Protein AF-A0A8H8IRP3-F1 (afdb_monomer_lite)

Structure (mmCIF, N/CA/C/O backbone):
data_AF-A0A8H8IRP3-F1
#
_entry.id   AF-A0A8H8IRP3-F1
#
loop_
_atom_site.group_PDB
_atom_site.id
_atom_site.type_symbol
_atom_site.label_atom_id
_atom_site.label_alt_id
_atom_site.label_comp_id
_atom_site.label_asym_id
_atom_site.label_entity_id
_atom_site.label_seq_id
_atom_site.pdbx_PDB_ins_code
_atom_site.Cartn_x
_atom_site.Cartn_y
_atom_site.Cartn_z
_atom_site.occupancy
_atom_site.B_iso_or_equiv
_atom_site.auth_seq_id
_atom_site.auth_comp_id
_atom_site.auth_asym_id
_atom_site.auth_atom_id
_atom_site.pdbx_PDB_model_num
ATOM 1 N N . MET A 1 1 ? 15.559 32.620 51.643 1.00 42.75 1 MET A N 1
ATOM 2 C CA . MET A 1 1 ? 15.150 32.168 50.298 1.00 42.75 1 MET A CA 1
ATOM 3 C C . MET A 1 1 ? 16.366 31.527 49.660 1.00 42.75 1 MET A C 1
ATOM 5 O O . MET A 1 1 ? 17.231 32.253 49.195 1.00 42.75 1 MET A O 1
ATOM 9 N N . SER A 1 2 ? 16.459 30.200 49.712 1.00 36.12 2 SER A N 1
ATOM 10 C CA . SER A 1 2 ? 17.542 29.436 49.087 1.00 36.12 2 SER A CA 1
ATOM 11 C C . SER A 1 2 ? 16.901 28.322 48.271 1.00 36.12 2 SER A C 1
ATOM 13 O O . SER A 1 2 ? 16.111 27.548 48.806 1.00 36.12 2 SER A O 1
ATOM 15 N N . GLN A 1 3 ? 17.165 28.315 46.966 1.00 44.31 3 GLN A N 1
ATOM 16 C CA . GLN A 1 3 ? 16.733 27.271 46.044 1.00 44.31 3 GLN A CA 1
ATOM 17 C C . GLN A 1 3 ? 17.806 26.179 46.043 1.00 44.31 3 GLN A C 1
ATOM 19 O O . GLN A 1 3 ? 18.883 26.374 45.487 1.00 44.31 3 GLN A O 1
ATOM 24 N N . GLU A 1 4 ? 17.529 25.050 46.694 1.00 43.00 4 GLU A N 1
ATOM 25 C CA . GLU A 1 4 ? 18.351 23.843 46.580 1.00 43.00 4 GLU A CA 1
ATOM 26 C C . GLU A 1 4 ? 17.913 23.015 45.366 1.00 43.00 4 GLU A C 1
ATOM 28 O O . GLU A 1 4 ? 16.730 22.740 45.152 1.00 43.00 4 GLU A O 1
ATOM 33 N N . ALA A 1 5 ? 18.899 22.648 44.550 1.00 46.88 5 ALA A N 1
ATOM 34 C CA . ALA A 1 5 ? 18.750 21.905 43.310 1.00 46.88 5 ALA A CA 1
ATOM 35 C C . ALA A 1 5 ? 18.266 20.464 43.561 1.00 46.88 5 ALA A C 1
ATOM 37 O O . ALA A 1 5 ? 18.919 19.675 44.240 1.00 46.88 5 ALA A O 1
ATOM 38 N N . PHE A 1 6 ? 17.127 20.114 42.956 1.00 48.03 6 PHE A N 1
ATOM 39 C CA . PHE A 1 6 ? 16.385 18.867 43.187 1.00 48.03 6 PHE A CA 1
ATOM 40 C C . PHE A 1 6 ? 16.766 17.705 42.247 1.00 48.03 6 PHE A C 1
ATOM 42 O O . PHE A 1 6 ? 16.027 16.732 42.129 1.00 48.03 6 PHE A O 1
ATOM 49 N N . PHE A 1 7 ? 17.910 17.776 41.563 1.00 40.94 7 PHE A N 1
ATOM 50 C CA . PHE A 1 7 ? 18.346 16.723 40.642 1.00 40.94 7 PHE A CA 1
ATOM 51 C C . PHE A 1 7 ? 19.678 16.126 41.085 1.00 40.94 7 PHE A C 1
ATOM 53 O O . PHE A 1 7 ? 20.749 16.567 40.677 1.00 40.94 7 PHE A O 1
ATOM 60 N N . ARG A 1 8 ? 19.599 15.082 41.916 1.00 46.03 8 ARG A N 1
ATOM 61 C CA . ARG A 1 8 ? 20.678 14.098 42.045 1.00 46.03 8 ARG A CA 1
ATOM 62 C C . ARG A 1 8 ? 20.399 12.928 41.093 1.00 46.03 8 ARG A C 1
ATOM 64 O O . ARG A 1 8 ? 19.265 12.451 41.069 1.00 46.03 8 ARG A O 1
ATOM 71 N N . PRO A 1 9 ? 21.393 12.442 40.333 1.00 44.59 9 PRO A N 1
ATOM 72 C CA . PRO A 1 9 ? 21.244 11.232 39.536 1.00 44.59 9 PRO A CA 1
ATOM 73 C C . PRO A 1 9 ? 21.126 10.017 40.464 1.00 44.59 9 PRO A C 1
ATOM 75 O O . PRO A 1 9 ? 21.966 9.796 41.335 1.00 44.59 9 PRO A O 1
ATOM 78 N N . SER A 1 10 ? 20.057 9.241 40.297 1.00 39.94 10 SER A N 1
ATOM 79 C CA . SER A 1 10 ? 19.854 7.981 41.010 1.00 39.94 10 SER A CA 1
ATOM 80 C C . SER A 1 10 ? 20.670 6.878 40.337 1.00 39.94 10 SER A C 1
ATOM 82 O O . SER A 1 10 ? 20.294 6.375 39.278 1.00 39.94 10 SER A O 1
ATOM 84 N N . THR A 1 11 ? 21.789 6.493 40.949 1.00 44.88 11 THR A N 1
ATOM 85 C CA . THR A 1 11 ? 22.513 5.265 40.602 1.00 44.88 11 THR A CA 1
ATOM 86 C C . THR A 1 11 ? 21.624 4.075 40.951 1.00 44.88 11 THR A C 1
ATOM 88 O O . THR A 1 11 ? 21.365 3.807 42.121 1.00 44.88 11 THR A O 1
ATOM 91 N N . THR A 1 12 ? 21.104 3.395 39.931 1.00 50.34 12 THR A N 1
ATOM 92 C CA . THR A 1 12 ? 20.358 2.145 40.107 1.00 50.34 12 THR A CA 1
ATOM 93 C C . THR A 1 12 ? 21.364 1.004 40.056 1.00 50.34 12 THR A C 1
ATOM 95 O O . THR A 1 12 ? 21.885 0.688 38.988 1.00 50.34 12 THR A O 1
ATOM 98 N N . GLU A 1 13 ? 21.671 0.415 41.209 1.00 48.56 13 GLU A N 1
ATOM 99 C CA . GLU A 1 13 ? 22.453 -0.817 41.276 1.00 48.56 13 GLU A CA 1
ATOM 100 C C . GLU A 1 13 ? 21.614 -1.970 40.712 1.00 48.56 13 GLU A C 1
ATOM 102 O O . GLU A 1 13 ? 20.523 -2.274 41.197 1.00 48.56 13 GLU A O 1
ATOM 107 N N . ILE A 1 14 ? 22.105 -2.584 39.636 1.00 55.03 14 ILE A N 1
ATOM 108 C CA . ILE A 1 14 ? 21.4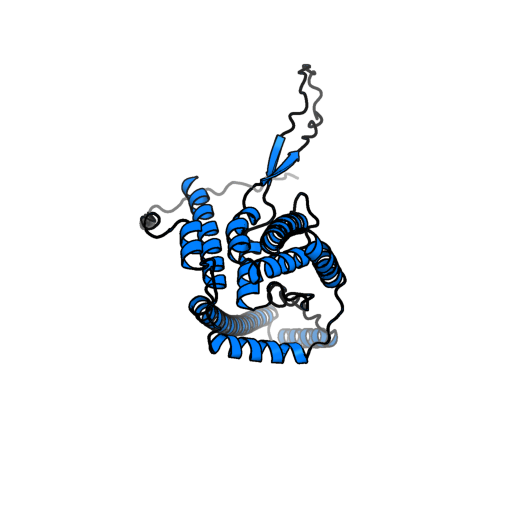93 -3.767 39.030 1.00 55.03 14 ILE A CA 1
ATOM 109 C C . ILE A 1 14 ? 21.893 -4.976 39.888 1.00 55.03 14 ILE A C 1
ATOM 111 O O . ILE A 1 14 ? 23.090 -5.212 40.065 1.00 55.03 14 ILE A O 1
ATOM 115 N N . PRO A 1 15 ? 20.939 -5.764 40.413 1.00 48.72 15 PRO A N 1
ATOM 116 C CA . PRO A 1 15 ? 21.261 -6.938 41.207 1.00 48.72 15 PRO A CA 1
ATOM 117 C C . PRO A 1 15 ? 21.955 -7.997 40.343 1.00 48.72 15 PRO A C 1
ATOM 119 O O . PRO A 1 15 ? 21.444 -8.440 39.310 1.00 48.72 15 PRO A O 1
ATOM 122 N N . VAL A 1 16 ? 23.136 -8.406 40.801 1.00 49.84 16 VAL A N 1
ATOM 123 C CA . VAL A 1 16 ? 23.943 -9.504 40.264 1.00 49.84 16 VAL A CA 1
ATOM 124 C C . VAL A 1 16 ? 23.164 -10.808 40.450 1.00 49.84 16 VAL A C 1
ATOM 126 O O . VAL A 1 16 ? 23.155 -11.385 41.533 1.00 49.84 16 VAL A O 1
ATOM 129 N N . GLY A 1 17 ? 22.448 -11.248 39.413 1.00 59.91 17 GLY A N 1
ATOM 130 C CA . GLY A 1 17 ? 21.693 -12.506 39.473 1.00 59.91 17 GLY A CA 1
ATOM 131 C C . GLY A 1 17 ? 20.602 -12.704 38.422 1.00 59.91 17 GLY A C 1
ATOM 132 O O . GLY A 1 17 ? 19.640 -13.418 38.693 1.00 59.91 17 GLY A O 1
ATOM 133 N N . SER A 1 18 ? 20.702 -12.085 37.241 1.00 41.88 18 SER A N 1
ATOM 134 C CA . SER A 1 18 ? 19.764 -12.374 36.145 1.00 41.88 18 SER A CA 1
ATOM 135 C C . SER A 1 18 ? 20.261 -13.557 35.301 1.00 41.88 18 SER A C 1
ATOM 137 O O . SER A 1 18 ? 21.451 -13.602 34.982 1.00 41.88 18 SER A O 1
ATOM 139 N N . PRO A 1 19 ? 19.386 -14.515 34.938 1.00 46.50 19 PRO A N 1
ATOM 140 C CA . PRO A 1 19 ? 19.754 -15.663 34.116 1.00 46.50 19 PRO A CA 1
ATOM 141 C C . PRO A 1 19 ? 20.234 -15.189 32.745 1.00 46.50 19 PRO A C 1
ATOM 143 O O . PRO A 1 19 ? 19.670 -14.251 32.176 1.00 46.50 19 PRO A O 1
ATOM 146 N N . SER A 1 20 ? 21.292 -15.824 32.239 1.00 47.88 20 SER A N 1
ATOM 147 C CA . SER A 1 20 ? 21.911 -15.480 30.964 1.00 47.88 20 SER A CA 1
ATOM 148 C C . SER A 1 20 ? 20.858 -15.407 29.859 1.00 47.88 20 SER A C 1
ATOM 150 O O . SER A 1 20 ? 20.188 -16.386 29.525 1.00 47.88 20 SER A O 1
ATOM 152 N N . LEU A 1 21 ? 20.710 -14.208 29.294 1.00 44.19 21 LEU A N 1
ATOM 153 C CA . LEU A 1 21 ? 20.064 -14.018 28.007 1.00 44.19 21 LEU A CA 1
ATOM 154 C C . LEU A 1 21 ? 20.846 -14.869 27.015 1.00 44.19 21 LEU A C 1
ATOM 156 O O . LEU A 1 21 ? 21.994 -14.577 26.686 1.00 44.19 21 LEU A O 1
ATOM 160 N N . THR A 1 22 ? 20.223 -15.961 26.596 1.00 43.94 22 THR A N 1
ATOM 161 C CA . THR A 1 22 ? 20.657 -16.758 25.463 1.00 43.94 22 THR A CA 1
ATOM 162 C C . THR A 1 22 ? 20.771 -15.794 24.290 1.00 43.94 22 THR A C 1
ATOM 164 O O . THR A 1 22 ? 19.767 -15.285 23.793 1.00 43.94 22 THR A O 1
ATOM 167 N N . GLN A 1 23 ? 22.009 -15.484 23.893 1.00 42.62 23 GLN A N 1
ATOM 168 C CA . GLN A 1 23 ? 22.297 -14.907 22.590 1.00 42.62 23 GLN A CA 1
ATOM 169 C C . GLN A 1 23 ? 21.708 -15.881 21.575 1.00 42.62 23 GLN A C 1
ATOM 171 O O . GLN A 1 23 ? 22.281 -16.928 21.284 1.00 42.62 23 GLN A O 1
ATOM 176 N N . HIS A 1 24 ? 20.504 -15.578 21.099 1.00 36.59 24 HIS A N 1
ATOM 177 C CA . HIS A 1 24 ? 20.008 -16.187 19.887 1.00 36.59 24 HIS A CA 1
ATOM 178 C C . HIS A 1 24 ? 20.903 -15.659 18.780 1.00 36.59 24 HIS A C 1
ATOM 180 O O . HIS A 1 24 ? 20.762 -14.523 18.335 1.00 36.59 24 HIS A O 1
ATOM 186 N N . ASP A 1 25 ? 21.873 -16.482 18.413 1.00 38.66 25 ASP A N 1
ATOM 187 C CA . ASP A 1 25 ? 22.653 -16.334 17.205 1.00 38.66 25 ASP A CA 1
ATOM 188 C C . ASP A 1 25 ? 21.664 -16.448 16.033 1.00 38.66 25 ASP A C 1
ATOM 190 O O . ASP A 1 25 ? 21.281 -17.537 15.604 1.00 38.66 25 ASP A O 1
ATOM 194 N N . VAL A 1 26 ? 21.117 -15.308 15.598 1.00 45.81 26 VAL A N 1
ATOM 195 C CA . VAL A 1 26 ? 20.260 -15.213 14.409 1.00 45.81 26 VAL A CA 1
ATOM 196 C C . VAL A 1 26 ? 21.178 -15.122 13.194 1.00 45.81 26 VAL A C 1
ATOM 198 O O . VAL A 1 26 ? 21.133 -14.179 12.407 1.00 45.81 26 VAL A O 1
ATOM 201 N N . THR A 1 27 ? 22.055 -16.107 13.037 1.00 39.34 27 THR A N 1
ATOM 202 C CA . THR A 1 27 ? 22.785 -16.316 11.796 1.00 39.34 27 THR A CA 1
ATOM 203 C C . THR A 1 27 ? 21.778 -16.856 10.782 1.00 39.34 27 THR A C 1
ATOM 205 O O . THR A 1 27 ? 21.496 -18.050 10.706 1.00 39.34 27 THR A O 1
ATOM 208 N N . VAL A 1 28 ? 21.165 -15.948 10.014 1.00 43.56 28 VAL A N 1
ATOM 209 C CA . VAL A 1 28 ? 20.308 -16.284 8.869 1.00 43.56 28 VAL A CA 1
ATOM 210 C C . VAL A 1 28 ? 21.199 -16.849 7.759 1.00 43.56 28 VAL A C 1
ATOM 212 O O . VAL A 1 28 ? 21.532 -16.176 6.791 1.00 43.56 28 VAL A O 1
ATOM 215 N N . THR A 1 29 ? 21.594 -18.111 7.885 1.00 46.53 29 THR A N 1
ATOM 216 C CA . THR A 1 29 ? 22.386 -18.856 6.891 1.00 46.53 29 THR A CA 1
ATOM 217 C C . THR A 1 29 ? 21.568 -19.292 5.665 1.00 46.53 29 THR A C 1
ATOM 219 O O . THR A 1 29 ? 22.042 -20.080 4.856 1.00 46.53 29 THR A O 1
ATOM 222 N N . LEU A 1 30 ? 20.353 -18.758 5.472 1.00 47.94 30 LEU A N 1
ATOM 223 C CA . LEU A 1 30 ? 19.422 -19.178 4.412 1.00 47.94 30 LEU A CA 1
ATOM 224 C C . LEU A 1 30 ? 19.375 -18.274 3.162 1.00 47.94 30 LEU A C 1
ATOM 226 O O . LEU A 1 30 ? 18.603 -18.552 2.246 1.00 47.94 30 LEU A O 1
ATOM 230 N N . ALA A 1 31 ? 20.141 -17.180 3.098 1.00 48.22 31 ALA A N 1
ATOM 231 C CA . ALA A 1 31 ? 19.948 -16.178 2.040 1.00 48.22 31 ALA A CA 1
ATOM 232 C C . ALA A 1 31 ? 20.556 -16.555 0.672 1.00 48.22 31 ALA A C 1
ATOM 234 O O . ALA A 1 31 ? 20.091 -16.057 -0.352 1.00 48.22 31 ALA A O 1
ATOM 235 N N . ALA A 1 32 ? 21.564 -17.432 0.626 1.00 48.00 32 ALA A N 1
ATOM 236 C CA . ALA A 1 32 ? 22.330 -17.662 -0.604 1.00 48.00 32 ALA A CA 1
ATOM 237 C C . ALA A 1 32 ? 21.643 -18.596 -1.621 1.00 48.00 32 ALA A C 1
ATOM 239 O O . ALA A 1 32 ? 21.870 -18.449 -2.818 1.00 48.00 32 ALA A O 1
ATOM 240 N N . GLU A 1 33 ? 20.780 -19.523 -1.186 1.00 48.47 33 GLU A N 1
ATOM 241 C CA . GLU A 1 33 ? 20.175 -20.523 -2.089 1.00 48.47 33 GLU A CA 1
ATOM 242 C C . GLU A 1 33 ? 18.765 -20.166 -2.592 1.00 48.47 33 GLU A C 1
ATOM 244 O O . GLU A 1 33 ? 18.277 -20.772 -3.545 1.00 48.47 33 GLU A O 1
ATOM 249 N N . ILE A 1 34 ? 18.088 -19.182 -1.990 1.00 51.03 34 ILE A N 1
ATOM 250 C CA . ILE A 1 34 ? 16.646 -18.963 -2.227 1.00 51.03 34 ILE A CA 1
ATOM 251 C C . ILE A 1 34 ? 16.366 -17.821 -3.214 1.00 51.03 34 ILE A C 1
ATOM 253 O O . ILE A 1 34 ? 15.288 -17.757 -3.813 1.00 51.03 34 ILE A O 1
ATOM 257 N N . VAL A 1 35 ? 17.333 -16.939 -3.457 1.00 54.59 35 VAL A N 1
ATOM 258 C CA . VAL A 1 35 ? 17.116 -15.760 -4.297 1.00 54.59 35 VAL A CA 1
ATOM 259 C C . VAL A 1 35 ? 17.608 -16.022 -5.715 1.00 54.59 35 VAL A C 1
ATOM 261 O O . VAL A 1 35 ? 18.744 -15.723 -6.078 1.00 54.59 35 VAL A O 1
ATOM 264 N N . LYS A 1 36 ? 16.718 -16.530 -6.573 1.00 64.69 36 LYS A N 1
ATOM 265 C CA . LYS A 1 36 ? 16.902 -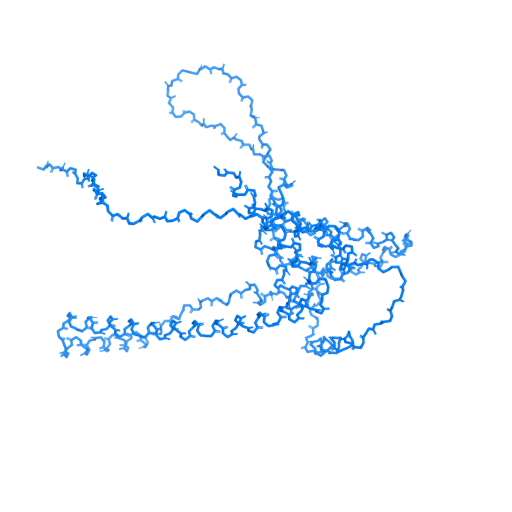16.328 -8.015 1.00 64.69 36 LYS A CA 1
ATOM 266 C C . LYS A 1 36 ? 16.966 -14.815 -8.277 1.00 64.69 36 LYS A C 1
ATOM 268 O O . LYS A 1 36 ? 16.091 -14.103 -7.774 1.00 64.69 36 LYS A O 1
ATOM 273 N N . PRO A 1 37 ? 17.916 -14.311 -9.088 1.00 77.62 37 PRO A N 1
ATOM 274 C CA . PRO A 1 37 ? 17.912 -12.915 -9.506 1.00 77.62 37 PRO A CA 1
ATOM 275 C C . PRO A 1 37 ? 16.530 -12.527 -10.035 1.00 77.62 37 PRO A C 1
ATOM 277 O O . PRO A 1 37 ? 15.926 -13.291 -10.795 1.00 77.62 37 PRO A O 1
ATOM 280 N N . VAL A 1 38 ? 16.029 -11.343 -9.666 1.00 76.81 38 VAL A N 1
ATOM 281 C CA . VAL A 1 38 ? 14.680 -10.878 -10.049 1.00 76.81 38 VAL A CA 1
ATOM 282 C C . VAL A 1 38 ? 14.447 -11.043 -11.552 1.00 76.81 38 VAL A C 1
ATOM 284 O O . VAL A 1 38 ? 13.391 -11.508 -11.964 1.00 76.81 38 VAL A O 1
ATOM 287 N N . ALA A 1 39 ? 15.456 -10.772 -12.382 1.00 76.38 39 ALA A N 1
ATOM 288 C CA . ALA A 1 39 ? 15.385 -10.959 -13.829 1.00 76.38 39 ALA A CA 1
ATOM 289 C C . ALA A 1 39 ? 15.051 -12.404 -14.259 1.00 76.38 39 ALA A C 1
ATOM 291 O O . ALA A 1 39 ? 14.264 -12.600 -15.187 1.00 76.38 39 ALA A O 1
ATOM 292 N N . GLN A 1 40 ? 15.604 -13.413 -13.580 1.00 82.00 40 GLN A N 1
ATOM 293 C CA . GLN A 1 40 ? 15.330 -14.826 -13.853 1.00 82.00 40 GLN A CA 1
ATOM 294 C C . GLN A 1 40 ? 13.914 -15.205 -13.408 1.00 82.00 40 GLN A C 1
ATOM 296 O O . GLN A 1 40 ? 13.176 -15.831 -14.166 1.00 82.00 40 GLN A O 1
ATOM 301 N N . LEU A 1 41 ? 13.496 -14.740 -12.226 1.00 81.19 41 LEU A N 1
ATOM 302 C CA . LEU A 1 41 ? 12.132 -14.927 -11.727 1.00 81.19 41 LEU A CA 1
ATOM 303 C C . LEU A 1 41 ? 11.091 -14.281 -12.658 1.00 81.19 41 LEU A C 1
ATOM 305 O O . LEU A 1 41 ? 10.064 -14.887 -12.960 1.00 81.19 41 LEU A O 1
ATOM 309 N N . LEU A 1 42 ? 11.374 -13.085 -13.180 1.00 83.94 42 LEU A N 1
ATOM 310 C CA . LEU A 1 42 ? 10.525 -12.425 -14.173 1.00 83.94 42 LEU A CA 1
ATOM 311 C C . LEU A 1 42 ? 10.519 -13.169 -15.513 1.00 83.94 42 LEU A C 1
ATOM 313 O O . LEU A 1 42 ? 9.479 -13.214 -16.165 1.00 83.94 42 LEU A O 1
ATOM 317 N N . GLY A 1 43 ? 11.634 -13.774 -15.923 1.00 82.81 43 GLY A N 1
ATOM 318 C CA . GLY A 1 43 ? 11.687 -14.630 -17.110 1.00 82.81 43 GLY A CA 1
ATOM 319 C C . GLY A 1 43 ? 10.774 -15.855 -16.995 1.00 82.81 43 GLY A C 1
ATOM 320 O O . GLY A 1 43 ? 10.040 -16.163 -17.938 1.00 82.81 43 GLY A O 1
ATOM 321 N N . ASP A 1 44 ? 10.778 -16.498 -15.827 1.00 84.00 44 ASP A N 1
ATOM 322 C CA . ASP A 1 44 ? 9.969 -17.684 -15.529 1.00 84.00 44 ASP A CA 1
ATOM 323 C C . ASP A 1 44 ? 8.469 -17.337 -15.418 1.00 84.00 44 ASP A C 1
ATOM 325 O O . ASP A 1 44 ? 7.610 -18.026 -15.980 1.00 84.00 44 ASP A O 1
ATOM 329 N N . LEU A 1 45 ? 8.135 -16.249 -14.712 1.00 84.00 45 LEU A N 1
ATOM 330 C CA . LEU A 1 45 ? 6.749 -15.875 -14.407 1.00 84.00 45 LEU A CA 1
ATOM 331 C C . LEU A 1 45 ? 6.073 -15.060 -15.515 1.00 84.00 45 LEU A C 1
ATOM 333 O O . LEU A 1 45 ? 4.884 -15.249 -15.781 1.00 84.00 45 LEU A O 1
ATOM 337 N N . LEU A 1 46 ? 6.820 -14.167 -16.165 1.00 83.81 46 LEU A N 1
ATOM 338 C CA . LEU A 1 46 ? 6.332 -13.198 -17.150 1.00 83.81 46 LEU A CA 1
ATOM 339 C C . LEU A 1 46 ? 6.978 -13.435 -18.516 1.00 83.81 46 LEU A C 1
ATOM 341 O O . LEU A 1 46 ? 7.506 -12.517 -19.153 1.00 83.81 46 LEU A O 1
ATOM 345 N N . ARG A 1 47 ? 6.925 -14.691 -18.975 1.00 79.69 47 ARG A N 1
ATOM 346 C CA . ARG A 1 47 ? 7.426 -15.088 -20.293 1.00 79.69 47 ARG A CA 1
ATOM 347 C C . ARG A 1 47 ? 6.807 -14.196 -21.370 1.00 79.69 47 ARG A C 1
ATOM 349 O O . ARG A 1 47 ? 5.586 -14.143 -21.527 1.00 79.69 47 ARG A O 1
ATOM 356 N N . VAL A 1 48 ? 7.660 -13.490 -22.110 1.00 66.06 48 VAL A N 1
ATOM 357 C CA . VAL A 1 48 ? 7.243 -12.636 -23.225 1.00 66.06 48 VAL A CA 1
ATOM 358 C C . VAL A 1 48 ? 6.715 -13.565 -24.311 1.00 66.06 48 VAL A C 1
ATOM 360 O O . VAL A 1 48 ? 7.491 -14.220 -25.002 1.00 66.06 48 VAL A O 1
ATOM 363 N N . LYS A 1 49 ? 5.388 -13.693 -24.407 1.00 54.19 49 LYS A N 1
ATOM 364 C CA . LYS A 1 49 ? 4.745 -14.526 -25.422 1.00 54.19 49 LYS A CA 1
ATOM 365 C C . LYS A 1 49 ? 5.065 -13.978 -26.809 1.00 54.19 49 LYS A C 1
ATOM 367 O O . LYS A 1 49 ? 4.437 -13.031 -27.276 1.00 54.19 49 LYS A O 1
ATOM 372 N N . GLY A 1 50 ? 6.024 -14.601 -27.479 1.00 51.59 50 GLY A N 1
ATOM 373 C CA . GLY A 1 50 ? 6.011 -14.671 -28.928 1.00 51.59 50 GLY A CA 1
ATOM 374 C C . GLY A 1 50 ? 4.940 -15.679 -29.334 1.00 51.59 50 GLY A C 1
ATOM 375 O O . GLY A 1 50 ? 5.138 -16.867 -29.137 1.00 51.59 50 GLY A O 1
ATOM 376 N N . VAL A 1 51 ? 3.842 -15.185 -29.910 1.00 46.84 51 VAL A N 1
ATOM 377 C CA . VAL A 1 51 ? 2.810 -15.950 -30.637 1.00 46.84 51 VAL A CA 1
ATOM 378 C C . VAL A 1 51 ? 1.783 -16.726 -29.776 1.00 46.84 51 VAL A C 1
ATOM 380 O O . VAL A 1 51 ? 2.101 -17.491 -28.878 1.00 46.84 51 VAL A O 1
ATOM 383 N N . ALA A 1 52 ? 0.519 -16.414 -30.084 1.00 49.78 52 ALA A N 1
ATOM 384 C CA . ALA A 1 52 ? -0.789 -16.886 -29.616 1.00 49.78 52 ALA A CA 1
ATOM 385 C C . ALA A 1 52 ? -0.898 -18.214 -28.829 1.00 49.78 52 ALA A C 1
ATOM 387 O O . ALA A 1 52 ? -0.892 -19.287 -29.423 1.00 49.78 52 ALA A O 1
ATOM 388 N N . ASP A 1 53 ? -1.262 -18.113 -27.543 1.00 44.94 53 ASP A N 1
ATOM 389 C CA . ASP A 1 53 ? -2.120 -19.126 -26.907 1.00 44.94 53 ASP A CA 1
ATOM 390 C C . ASP A 1 53 ? -3.517 -18.539 -26.706 1.00 44.94 53 ASP A C 1
ATOM 392 O O . ASP A 1 53 ? -3.662 -17.381 -26.297 1.00 44.94 53 ASP A O 1
ATOM 396 N N . LYS A 1 54 ? -4.542 -19.356 -26.953 1.00 53.50 54 LYS A N 1
ATOM 397 C CA . LYS A 1 54 ? -5.949 -19.007 -26.724 1.00 53.50 54 LYS A CA 1
ATOM 398 C C . LYS A 1 54 ? -6.224 -18.774 -25.225 1.00 53.50 54 LYS A C 1
ATOM 400 O O . LYS A 1 54 ? -5.624 -19.447 -24.387 1.00 53.50 54 LYS A O 1
ATOM 405 N N . PRO A 1 55 ? -7.125 -17.840 -24.870 1.00 50.38 55 PRO A N 1
ATOM 406 C CA . PRO A 1 55 ? -7.452 -17.550 -23.478 1.00 50.38 55 PRO A CA 1
ATOM 407 C C . PRO A 1 55 ? -8.118 -18.753 -22.797 1.00 50.38 55 PRO A C 1
ATOM 409 O O . PRO A 1 55 ? -9.045 -19.358 -23.331 1.00 50.38 55 PRO A O 1
ATOM 412 N N . THR A 1 56 ? -7.640 -19.086 -21.600 1.00 60.06 56 THR A N 1
ATOM 413 C CA . THR A 1 56 ? -8.187 -20.142 -20.742 1.00 60.06 56 THR A CA 1
ATOM 414 C C . THR A 1 56 ? -9.567 -19.739 -20.203 1.00 60.06 56 THR A C 1
ATOM 416 O O . THR A 1 56 ? -9.767 -18.581 -19.843 1.00 60.06 56 THR A O 1
ATOM 419 N N . HIS A 1 57 ? -10.489 -20.699 -20.066 1.00 49.44 57 HIS A N 1
ATOM 420 C CA . HIS A 1 57 ? -11.873 -20.546 -19.569 1.00 49.44 57 HIS A CA 1
ATOM 421 C C . HIS A 1 57 ? -12.011 -19.703 -18.277 1.00 49.44 57 HIS A C 1
ATOM 423 O O . HIS A 1 57 ? -12.994 -19.000 -18.071 1.00 49.44 57 HIS A O 1
ATOM 429 N N . ILE A 1 58 ? -10.993 -19.694 -17.412 1.00 53.97 58 ILE A N 1
ATOM 430 C CA . ILE A 1 58 ? -10.973 -18.898 -16.171 1.00 53.97 58 ILE A CA 1
ATOM 431 C C . ILE A 1 58 ? -10.848 -17.387 -16.447 1.00 53.97 58 ILE A C 1
ATOM 433 O O . ILE A 1 58 ? -11.440 -16.581 -15.731 1.00 53.97 58 ILE A O 1
ATOM 437 N N . ALA A 1 59 ? -10.142 -16.982 -17.508 1.00 56.22 59 ALA A N 1
ATOM 438 C CA . ALA A 1 59 ? -10.058 -15.578 -17.909 1.00 56.22 59 ALA A CA 1
ATOM 439 C C . ALA A 1 59 ? -11.428 -15.029 -18.340 1.00 56.22 59 ALA A C 1
ATOM 441 O O . ALA A 1 59 ? -11.705 -13.859 -18.108 1.00 56.22 59 ALA A O 1
ATOM 442 N N . GLN A 1 60 ? -12.306 -15.876 -18.893 1.00 61.75 60 GLN A N 1
ATOM 443 C CA . GLN A 1 60 ? -13.679 -15.495 -19.240 1.00 61.75 60 GLN A CA 1
ATOM 444 C C . GLN A 1 60 ? -14.534 -15.246 -17.988 1.00 61.75 60 GLN A C 1
ATOM 446 O O . GLN A 1 60 ? -15.248 -14.250 -17.941 1.00 61.75 60 GLN A O 1
ATOM 451 N N . ILE A 1 61 ? -14.381 -16.070 -16.943 1.00 66.31 61 ILE A N 1
ATOM 452 C CA . ILE A 1 61 ? -15.091 -15.905 -15.660 1.00 66.31 61 ILE A CA 1
ATOM 453 C C . ILE A 1 61 ? -14.691 -14.589 -14.973 1.00 66.31 61 ILE A C 1
ATOM 455 O O . ILE A 1 61 ? -15.544 -13.837 -14.500 1.00 66.31 61 ILE A O 1
ATOM 459 N N . PHE A 1 62 ? -13.395 -14.263 -14.945 1.00 59.50 62 PHE A N 1
ATOM 460 C CA . PHE A 1 62 ? -12.939 -12.987 -14.384 1.00 59.50 62 PHE A CA 1
ATOM 461 C C . PHE A 1 62 ? -13.409 -11.780 -15.207 1.00 59.50 62 PHE A C 1
ATOM 463 O O . PHE A 1 62 ? -13.731 -10.739 -14.629 1.00 59.50 62 PHE A O 1
ATOM 470 N N . GLU A 1 63 ? -13.499 -11.910 -16.532 1.00 66.00 63 GLU A N 1
ATOM 471 C CA . GLU A 1 63 ? -14.015 -10.844 -17.394 1.00 66.00 63 GLU A CA 1
ATOM 472 C C . GLU A 1 63 ? -15.532 -10.642 -17.226 1.00 66.00 63 GLU A C 1
ATOM 474 O O . GLU A 1 63 ? -16.004 -9.506 -17.278 1.00 66.00 63 GLU A O 1
ATOM 479 N N . GLU A 1 64 ? -16.291 -11.700 -16.927 1.00 64.69 64 GLU A N 1
ATOM 480 C CA . GLU A 1 64 ? -17.713 -11.625 -16.568 1.00 64.69 64 GLU A CA 1
ATOM 481 C C . GLU A 1 64 ? -17.944 -10.879 -15.247 1.00 64.69 64 GLU A C 1
ATOM 483 O O . GLU A 1 64 ? -18.753 -9.948 -15.192 1.00 64.69 64 GLU A O 1
ATOM 488 N N . VAL A 1 65 ? -17.178 -11.210 -14.201 1.00 65.00 65 VAL A N 1
ATOM 489 C CA . VAL A 1 65 ? -17.251 -10.513 -12.903 1.00 65.00 65 VAL A CA 1
ATOM 490 C C . VAL A 1 65 ? -16.848 -9.038 -13.050 1.00 65.00 65 VAL A C 1
ATOM 492 O O . VAL A 1 65 ? -17.468 -8.149 -12.458 1.00 65.00 65 VAL A O 1
ATOM 495 N N . ARG A 1 66 ? -15.856 -8.742 -13.903 1.00 60.38 66 ARG A N 1
ATOM 496 C CA . ARG A 1 66 ? -15.427 -7.370 -14.223 1.00 60.38 66 ARG A CA 1
ATOM 497 C C . ARG A 1 66 ? -16.485 -6.603 -15.032 1.00 60.38 66 ARG A C 1
ATOM 499 O O . ARG A 1 66 ? -16.742 -5.433 -14.747 1.00 60.38 66 ARG A O 1
ATOM 506 N N . SER A 1 67 ? -17.132 -7.257 -15.998 1.00 59.00 67 SER A N 1
ATOM 507 C CA . SER A 1 67 ? -18.245 -6.716 -16.800 1.00 59.00 67 SER A CA 1
ATOM 508 C C . SER A 1 67 ? -19.461 -6.363 -15.940 1.00 59.00 67 SER A C 1
ATOM 510 O O . SER A 1 67 ? -20.113 -5.344 -16.179 1.00 59.00 67 SER A O 1
ATOM 512 N N . TYR A 1 68 ? -19.732 -7.155 -14.899 1.00 51.81 68 TYR A N 1
ATOM 513 C CA . TYR A 1 68 ? -20.816 -6.892 -13.954 1.00 51.81 68 TYR A CA 1
ATOM 514 C C . TYR A 1 68 ? -20.575 -5.612 -13.136 1.00 51.81 68 TYR A C 1
ATOM 516 O O . TYR A 1 68 ? -21.472 -4.784 -12.997 1.00 51.81 68 TYR A O 1
ATOM 524 N N . LYS A 1 69 ? -19.338 -5.383 -12.673 1.00 51.31 69 LYS A N 1
ATOM 525 C CA . LYS A 1 69 ? -18.966 -4.166 -11.925 1.00 51.31 69 LYS A CA 1
ATOM 526 C C . LYS A 1 69 ? -19.002 -2.904 -12.804 1.00 51.31 69 LYS A C 1
ATOM 528 O O . LYS A 1 69 ? -19.379 -1.835 -12.335 1.00 51.31 69 LYS A O 1
ATOM 533 N N . LYS A 1 70 ? -18.668 -3.038 -14.094 1.00 53.50 70 LYS A N 1
ATOM 534 C CA . LYS A 1 70 ? -18.621 -1.936 -15.073 1.00 53.50 70 LYS A CA 1
ATOM 535 C C . LYS A 1 70 ? -20.003 -1.427 -15.509 1.00 53.50 70 LYS A C 1
ATOM 537 O O . LYS A 1 70 ? -20.112 -0.281 -15.924 1.00 53.50 70 LYS A O 1
ATOM 542 N N . ARG A 1 71 ? -21.059 -2.245 -15.407 1.00 48.59 71 ARG A N 1
ATOM 543 C CA . ARG A 1 71 ? -22.434 -1.849 -15.776 1.00 48.59 71 ARG A CA 1
ATOM 544 C C . ARG A 1 71 ? -23.115 -0.912 -14.773 1.00 48.59 71 ARG A C 1
ATOM 546 O O . ARG A 1 71 ? -24.085 -0.265 -15.145 1.00 48.59 71 ARG A O 1
ATOM 553 N N . ASN A 1 72 ? -22.592 -0.797 -13.551 1.00 48.50 72 ASN A N 1
ATOM 554 C CA . ASN A 1 72 ? -23.242 -0.040 -12.476 1.00 48.50 72 ASN A CA 1
ATOM 555 C C . ASN A 1 72 ? -22.600 1.325 -12.175 1.00 48.50 72 ASN A C 1
ATOM 557 O O . ASN A 1 72 ? -23.148 2.070 -11.371 1.00 48.50 72 ASN A O 1
ATOM 561 N N . ASN A 1 73 ? -21.492 1.682 -12.834 1.00 50.28 73 ASN A N 1
ATOM 562 C CA . ASN A 1 73 ? -20.836 2.982 -12.669 1.00 50.28 73 ASN A CA 1
ATOM 563 C C . ASN A 1 73 ? -20.792 3.721 -14.013 1.00 50.28 73 ASN A C 1
ATOM 565 O O . ASN A 1 73 ? -20.109 3.292 -14.944 1.00 50.28 73 ASN A O 1
ATOM 569 N N . ALA A 1 74 ? -21.518 4.837 -14.119 1.00 43.97 74 ALA A N 1
ATOM 570 C CA . ALA A 1 74 ? -21.416 5.746 -15.258 1.00 43.97 74 ALA A CA 1
ATOM 571 C C . ALA A 1 74 ? -20.011 6.387 -15.298 1.00 43.97 74 ALA A C 1
ATOM 573 O O . ALA A 1 74 ? -19.498 6.774 -14.246 1.00 43.97 74 ALA A O 1
ATOM 574 N N . PRO A 1 75 ? -19.364 6.511 -16.471 1.00 48.56 75 PRO A N 1
ATOM 575 C CA . PRO A 1 75 ? -18.013 7.044 -16.548 1.00 48.56 75 PRO A CA 1
ATOM 576 C C . PRO A 1 75 ? -18.032 8.567 -16.384 1.00 48.56 75 PRO A C 1
ATOM 578 O O . PRO A 1 75 ? -18.506 9.296 -17.255 1.00 48.56 75 PRO A O 1
ATOM 581 N N . THR A 1 76 ? -17.456 9.064 -15.293 1.00 52.62 76 THR A N 1
ATOM 582 C CA . THR A 1 76 ? -16.946 10.434 -15.238 1.00 52.62 76 THR A CA 1
ATOM 583 C C . THR A 1 76 ? -15.767 10.529 -16.210 1.00 52.62 76 THR A C 1
ATOM 585 O O . THR A 1 76 ? -14.752 9.846 -16.079 1.00 52.62 76 THR A O 1
ATOM 588 N N . SER A 1 77 ? -15.937 11.326 -17.266 1.00 48.88 77 SER A N 1
ATOM 589 C CA . SER A 1 77 ? -14.940 11.552 -18.316 1.00 48.88 77 SER A CA 1
ATOM 590 C C . SER A 1 77 ? -13.683 12.208 -17.731 1.00 48.88 77 SER A C 1
ATOM 592 O O . SER A 1 77 ? -13.588 13.433 -17.653 1.00 48.88 77 SER A O 1
ATOM 594 N N . ASN A 1 78 ? -12.701 11.401 -17.332 1.00 63.50 78 ASN A N 1
ATOM 595 C CA . ASN A 1 78 ? -11.423 11.889 -16.833 1.00 63.50 78 ASN A CA 1
ATOM 596 C C . ASN A 1 78 ? -10.585 12.454 -18.001 1.00 63.50 78 ASN A C 1
ATOM 598 O O . ASN A 1 78 ? -10.206 11.730 -18.926 1.00 63.50 78 ASN A O 1
ATOM 602 N N . MET A 1 79 ? -10.295 13.760 -17.965 1.00 49.91 79 MET A N 1
ATOM 603 C CA . MET A 1 79 ? -9.552 14.497 -19.002 1.00 49.91 79 MET A CA 1
ATOM 604 C C . MET A 1 79 ? -8.201 13.851 -19.345 1.00 49.91 79 MET A C 1
ATOM 606 O O . MET A 1 79 ? -7.761 13.908 -20.492 1.00 49.91 79 MET A O 1
ATOM 610 N N . TYR A 1 80 ? -7.566 13.199 -18.368 1.00 51.28 80 TYR A N 1
ATOM 611 C CA . TYR A 1 80 ? -6.269 12.549 -18.540 1.00 51.28 80 TYR A CA 1
ATOM 612 C C . TYR A 1 80 ? -6.361 11.262 -19.375 1.00 51.28 80 TYR A C 1
ATOM 614 O O . TYR A 1 80 ? -5.500 11.004 -20.213 1.00 51.28 80 TYR A O 1
ATOM 622 N N . ALA A 1 81 ? -7.438 10.484 -19.211 1.00 56.09 81 ALA A N 1
ATOM 623 C CA . ALA A 1 81 ? -7.685 9.288 -20.018 1.00 56.09 81 ALA A CA 1
ATOM 624 C C . ALA A 1 81 ? -7.942 9.658 -21.488 1.00 56.09 81 ALA A C 1
ATOM 626 O O . ALA A 1 81 ? -7.364 9.052 -22.388 1.00 56.09 81 ALA A O 1
ATOM 627 N N . ASN A 1 82 ? -8.708 10.730 -21.725 1.00 61.19 82 ASN A N 1
ATOM 628 C CA . ASN A 1 82 ? -8.945 11.262 -23.070 1.00 61.19 82 ASN A CA 1
ATOM 629 C C . ASN A 1 82 ? -7.674 11.846 -23.709 1.00 61.19 82 ASN A C 1
ATOM 631 O O . ASN A 1 82 ? -7.489 11.728 -24.920 1.00 61.19 82 ASN A O 1
ATOM 635 N N . ALA A 1 83 ? -6.788 12.468 -22.922 1.00 59.47 83 ALA A N 1
ATOM 636 C CA . ALA A 1 83 ? -5.498 12.952 -23.411 1.00 59.47 83 ALA A CA 1
ATOM 637 C C . ALA A 1 83 ? -4.588 11.787 -23.831 1.00 59.47 83 ALA A C 1
ATOM 639 O O . ALA A 1 83 ? -4.025 11.823 -24.921 1.00 59.47 83 ALA A O 1
ATOM 640 N N . LEU A 1 84 ? -4.513 10.721 -23.027 1.00 58.06 84 LEU A N 1
ATOM 641 C CA . LEU A 1 84 ? -3.752 9.516 -23.368 1.00 58.06 84 LEU A CA 1
ATOM 642 C C . LEU A 1 84 ? -4.314 8.801 -24.608 1.00 58.06 84 LEU A C 1
ATOM 644 O O . LEU A 1 84 ? -3.532 8.379 -25.460 1.00 58.06 84 LEU A O 1
ATOM 648 N N . ASP A 1 85 ? -5.640 8.722 -24.765 1.00 56.22 85 ASP A N 1
ATOM 649 C CA . ASP A 1 85 ? -6.266 8.138 -25.962 1.00 56.22 85 ASP A CA 1
ATOM 650 C C . ASP A 1 85 ? -6.097 9.019 -27.220 1.00 56.22 85 ASP A C 1
ATOM 652 O O . ASP A 1 85 ? -5.955 8.497 -28.328 1.00 56.22 85 ASP A O 1
ATOM 656 N N . LYS A 1 86 ? -6.016 10.351 -27.084 1.00 56.22 86 LYS A N 1
ATOM 657 C CA . LYS A 1 86 ? -5.652 11.239 -28.206 1.00 56.22 86 LYS A CA 1
ATOM 658 C C . LYS A 1 86 ? -4.199 11.045 -28.643 1.00 56.22 86 LYS A C 1
ATOM 660 O O . LYS A 1 86 ? -3.946 10.894 -29.839 1.00 56.22 86 LYS A O 1
ATOM 665 N N . THR A 1 87 ? -3.259 10.971 -27.699 1.00 57.19 87 THR A N 1
ATOM 666 C CA . THR A 1 87 ? -1.843 10.677 -27.991 1.00 57.19 87 THR A CA 1
ATOM 667 C C . THR A 1 87 ? -1.681 9.282 -28.602 1.00 57.19 87 THR A C 1
ATOM 669 O O . THR A 1 87 ? -0.847 9.067 -29.483 1.00 57.19 87 THR A O 1
ATOM 672 N N . ARG A 1 88 ? -2.534 8.335 -28.191 1.00 49.72 88 ARG A N 1
ATOM 673 C CA . ARG A 1 88 ? -2.595 6.983 -28.750 1.00 49.72 88 ARG A CA 1
ATOM 674 C C . ARG A 1 88 ? -2.952 6.963 -30.231 1.00 49.72 88 ARG A C 1
ATOM 676 O O . ARG A 1 88 ? -2.311 6.234 -30.980 1.00 49.72 88 ARG A O 1
ATOM 683 N N . ASN A 1 89 ? -3.909 7.777 -30.666 1.00 50.16 89 ASN A N 1
ATOM 684 C CA . ASN A 1 89 ? -4.321 7.818 -32.071 1.00 50.16 89 ASN A CA 1
ATOM 685 C C . ASN A 1 89 ? -3.293 8.510 -32.981 1.00 50.16 89 ASN A C 1
ATOM 687 O O . ASN A 1 89 ? -3.131 8.105 -34.128 1.00 50.16 89 ASN A O 1
ATOM 691 N N . GLN A 1 90 ? -2.550 9.501 -32.480 1.00 49.09 90 GLN A N 1
ATOM 692 C CA . GLN A 1 90 ? -1.520 10.190 -33.272 1.00 49.09 90 GLN A CA 1
ATOM 693 C C . GLN A 1 90 ? -0.306 9.298 -33.569 1.00 49.09 90 GLN A C 1
ATOM 695 O O . GLN A 1 90 ? 0.245 9.329 -34.667 1.00 49.09 90 GLN A O 1
ATOM 700 N N . ALA A 1 91 ? 0.081 8.445 -32.625 1.00 41.88 91 ALA A N 1
ATOM 701 C CA . ALA A 1 91 ? 1.291 7.638 -32.734 1.00 41.88 91 ALA A CA 1
ATOM 702 C C . ALA A 1 91 ? 1.140 6.341 -33.561 1.00 41.88 91 ALA A C 1
ATOM 704 O O . ALA A 1 91 ? 2.148 5.736 -33.926 1.00 41.88 91 ALA A O 1
ATOM 705 N N . TYR A 1 92 ? -0.087 5.942 -33.927 1.00 45.41 92 TYR A N 1
ATOM 706 C CA . TYR A 1 92 ? -0.330 4.834 -34.868 1.00 45.41 92 TYR A CA 1
ATOM 707 C C . TYR A 1 92 ? 0.205 5.108 -36.281 1.00 45.41 92 TYR A C 1
ATOM 709 O O . TYR A 1 92 ? 0.395 4.173 -37.054 1.00 45.41 92 TYR A O 1
ATOM 717 N N . THR A 1 93 ? 0.455 6.374 -36.621 1.00 48.56 93 THR A N 1
ATOM 718 C CA . THR A 1 93 ? 0.803 6.779 -37.987 1.00 48.56 93 THR A CA 1
ATOM 719 C C . THR A 1 93 ? 2.295 6.701 -38.310 1.00 48.56 93 THR A C 1
ATOM 721 O O . THR A 1 93 ? 2.629 6.712 -39.489 1.00 48.56 93 THR A O 1
ATOM 724 N N . TRP A 1 94 ? 3.196 6.587 -37.319 1.00 39.44 94 TRP A N 1
ATOM 725 C CA . TRP A 1 94 ? 4.621 6.825 -37.595 1.00 39.44 94 TRP A CA 1
ATOM 726 C C . TRP A 1 94 ? 5.526 5.592 -37.652 1.00 39.44 94 TRP A C 1
ATOM 728 O O . TRP A 1 94 ? 6.468 5.620 -38.426 1.00 39.44 94 TRP A O 1
ATOM 738 N N . ASN A 1 95 ? 5.308 4.504 -36.905 1.00 41.56 95 ASN A N 1
ATOM 739 C CA . ASN A 1 95 ? 6.178 3.318 -37.016 1.00 41.56 95 ASN A CA 1
ATOM 740 C C . ASN A 1 95 ? 5.536 2.076 -36.387 1.00 41.56 95 ASN A C 1
ATOM 742 O O . ASN A 1 95 ? 5.262 2.071 -35.188 1.00 41.56 95 ASN A O 1
ATOM 746 N N . ASN A 1 96 ? 5.340 1.031 -37.203 1.00 43.50 96 ASN A N 1
ATOM 747 C CA . ASN A 1 96 ? 4.984 -0.358 -36.869 1.00 43.50 96 ASN A CA 1
ATOM 748 C C . ASN A 1 96 ? 4.883 -0.678 -35.360 1.00 43.50 96 ASN A C 1
ATOM 750 O O . ASN A 1 96 ? 5.871 -0.590 -34.629 1.00 43.50 96 ASN A O 1
ATOM 754 N N . GLY A 1 97 ? 3.709 -1.146 -34.911 1.00 46.94 97 GLY A N 1
ATOM 755 C CA . GLY A 1 97 ? 3.255 -1.229 -33.506 1.00 46.94 97 GLY A CA 1
ATOM 756 C C . GLY A 1 97 ? 4.157 -1.890 -32.444 1.00 46.94 97 GLY A C 1
ATOM 757 O O . GLY A 1 97 ? 3.830 -1.832 -31.260 1.00 46.94 97 GLY A O 1
ATOM 758 N N . LYS A 1 98 ? 5.308 -2.473 -32.808 1.00 45.88 98 LYS A N 1
ATOM 759 C CA . LYS A 1 98 ? 6.354 -2.888 -31.858 1.00 45.88 98 LYS A CA 1
ATOM 760 C C . LYS A 1 98 ? 7.131 -1.698 -31.275 1.00 45.88 98 LYS A C 1
ATOM 762 O O . LYS A 1 98 ? 7.368 -1.696 -30.072 1.00 45.88 98 LYS A O 1
ATOM 767 N N . ALA A 1 99 ? 7.461 -0.682 -32.080 1.00 49.50 99 ALA A N 1
ATOM 768 C CA . ALA A 1 99 ? 8.182 0.509 -31.611 1.00 49.50 99 ALA A CA 1
ATOM 769 C C . ALA A 1 99 ? 7.294 1.403 -30.725 1.00 49.50 99 ALA A C 1
ATOM 771 O O . ALA A 1 99 ? 7.734 1.909 -29.693 1.00 49.50 99 ALA A O 1
ATOM 772 N N . TYR A 1 100 ? 6.010 1.518 -31.076 1.00 51.03 100 TYR A N 1
ATOM 773 C CA . TYR A 1 100 ? 5.022 2.290 -30.321 1.00 51.03 100 TYR A CA 1
ATOM 774 C C . TYR A 1 100 ? 4.858 1.803 -28.871 1.00 51.03 100 TYR A C 1
ATOM 776 O O . TYR A 1 100 ? 4.893 2.601 -27.934 1.00 51.03 100 TYR A O 1
ATOM 784 N N . ASN A 1 101 ? 4.756 0.486 -28.671 1.00 54.19 101 ASN A N 1
ATOM 785 C CA . ASN A 1 101 ? 4.619 -0.099 -27.337 1.00 54.19 101 ASN A CA 1
ATOM 786 C C . ASN A 1 101 ? 5.863 0.149 -26.464 1.00 54.19 101 ASN A C 1
ATOM 788 O O . ASN A 1 101 ? 5.731 0.451 -25.277 1.00 54.19 101 ASN A O 1
ATOM 792 N N . SER A 1 102 ? 7.069 0.093 -27.043 1.00 60.31 102 SER A N 1
ATOM 793 C CA . SER A 1 102 ? 8.298 0.434 -26.317 1.00 60.31 102 SER A CA 1
ATOM 794 C C . SER A 1 102 ? 8.369 1.922 -25.968 1.00 60.31 102 SER A C 1
ATOM 796 O O . SER A 1 102 ? 8.607 2.254 -24.809 1.00 60.31 102 SER A O 1
ATOM 798 N N . THR A 1 103 ? 8.077 2.829 -26.904 1.00 68.81 103 THR A N 1
ATOM 799 C CA . THR A 1 103 ? 8.133 4.278 -26.648 1.00 68.81 103 THR A CA 1
ATOM 800 C C . THR A 1 103 ? 7.098 4.714 -25.609 1.00 68.81 103 THR A C 1
ATOM 802 O O . THR A 1 103 ? 7.414 5.502 -24.719 1.00 68.81 103 THR A O 1
ATOM 805 N N . MET A 1 104 ? 5.884 4.154 -25.653 1.00 71.62 104 MET A N 1
ATOM 806 C CA . MET A 1 104 ? 4.845 4.429 -24.656 1.00 71.62 104 MET A CA 1
ATOM 807 C C . MET A 1 104 ? 5.219 3.916 -23.267 1.00 71.62 104 MET A C 1
ATOM 809 O O . MET A 1 104 ? 4.994 4.629 -22.292 1.00 71.62 104 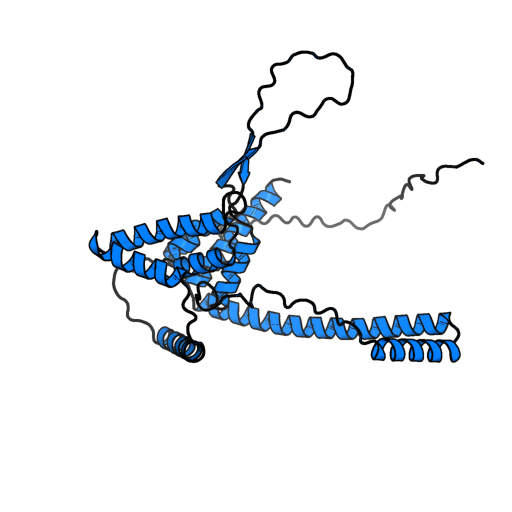MET A O 1
ATOM 813 N N . SER A 1 105 ? 5.826 2.729 -23.147 1.00 79.44 105 SER A N 1
ATOM 814 C CA . SER A 1 105 ? 6.278 2.218 -21.844 1.00 79.44 105 SER A CA 1
ATOM 815 C C . SER A 1 105 ? 7.345 3.117 -21.202 1.00 79.44 105 SER A C 1
ATOM 817 O O . SER A 1 105 ? 7.255 3.410 -20.011 1.00 79.44 105 SER A O 1
ATOM 819 N N . VAL A 1 106 ? 8.295 3.632 -21.991 1.00 83.12 106 VAL A N 1
ATOM 820 C CA . VAL A 1 106 ? 9.370 4.516 -21.508 1.00 83.12 106 VAL A CA 1
ATOM 821 C C . VAL A 1 106 ? 8.827 5.890 -21.114 1.00 83.12 106 VAL A C 1
ATOM 823 O O . VAL A 1 106 ? 9.146 6.393 -20.036 1.00 83.12 106 VAL A O 1
ATOM 826 N N . LEU A 1 107 ? 7.965 6.487 -21.943 1.00 85.06 107 LEU A N 1
ATOM 827 C CA . LEU A 1 107 ? 7.304 7.752 -21.605 1.00 85.06 107 LEU A CA 1
ATOM 828 C C . LEU A 1 107 ? 6.437 7.608 -20.354 1.00 85.06 107 LEU A C 1
ATOM 830 O O . LEU A 1 107 ? 6.487 8.463 -19.474 1.00 85.06 107 LEU A O 1
ATOM 834 N N . THR A 1 108 ? 5.711 6.494 -20.235 1.00 87.31 108 THR A N 1
ATOM 835 C CA . THR A 1 108 ? 4.893 6.208 -19.055 1.00 87.31 108 THR A CA 1
ATOM 836 C C . THR A 1 108 ? 5.756 6.083 -17.805 1.00 87.31 108 THR A C 1
ATOM 838 O O . THR A 1 108 ? 5.420 6.690 -16.795 1.00 87.31 108 THR A O 1
ATOM 841 N N . LEU A 1 109 ? 6.887 5.368 -17.858 1.00 89.19 109 LEU A N 1
ATOM 842 C CA . LEU A 1 109 ? 7.835 5.294 -16.738 1.00 89.19 109 LEU A CA 1
ATOM 843 C C . LEU A 1 109 ? 8.316 6.683 -16.311 1.00 89.19 109 LEU A C 1
ATOM 845 O O . LEU A 1 109 ? 8.269 7.013 -15.129 1.00 89.19 109 LEU A O 1
ATOM 849 N N . ARG A 1 110 ? 8.704 7.532 -17.268 1.00 89.75 110 ARG A N 1
ATOM 850 C CA . ARG A 1 110 ? 9.118 8.908 -16.968 1.00 89.75 110 ARG A CA 1
ATOM 851 C C . ARG A 1 110 ? 7.996 9.704 -16.296 1.00 89.75 110 ARG A C 1
ATOM 853 O O . ARG A 1 110 ? 8.248 10.405 -15.319 1.00 89.75 110 ARG A O 1
ATOM 860 N N . SER A 1 111 ? 6.759 9.573 -16.775 1.00 89.56 111 SER A N 1
ATOM 861 C CA . SER A 1 111 ? 5.591 10.207 -16.156 1.00 89.56 111 SER A CA 1
ATOM 862 C C . SER A 1 111 ? 5.313 9.672 -14.749 1.00 89.56 111 SER A C 1
ATOM 864 O O . SER A 1 111 ? 5.035 10.468 -13.857 1.00 89.56 111 SER A O 1
ATOM 866 N N . ILE A 1 112 ? 5.414 8.357 -14.528 1.00 92.94 112 ILE A N 1
ATOM 867 C CA . ILE A 1 112 ? 5.246 7.709 -13.217 1.00 92.94 112 ILE A CA 1
ATOM 868 C C . ILE A 1 112 ? 6.224 8.317 -12.207 1.00 92.94 112 ILE A C 1
ATOM 870 O O . ILE A 1 112 ? 5.802 8.757 -11.136 1.00 92.94 112 ILE A O 1
ATOM 874 N N . TRP A 1 113 ? 7.509 8.399 -12.558 1.00 92.56 113 TRP A N 1
ATOM 875 C CA . TRP A 1 113 ? 8.534 8.931 -11.658 1.00 92.56 113 TRP A CA 1
ATOM 876 C C . TRP A 1 113 ? 8.397 10.434 -11.437 1.00 92.56 113 TRP A C 1
ATOM 878 O O . TRP A 1 113 ? 8.517 10.884 -10.300 1.00 92.56 113 TRP A O 1
ATOM 888 N N . ASN A 1 114 ? 8.022 11.196 -12.467 1.00 90.06 114 ASN A N 1
ATOM 889 C CA . ASN A 1 114 ? 7.708 12.618 -12.316 1.00 90.06 114 ASN A CA 1
ATOM 890 C C . ASN A 1 114 ? 6.491 12.863 -11.401 1.00 90.06 114 ASN A C 1
ATOM 892 O O . ASN A 1 114 ? 6.468 13.806 -10.614 1.00 90.06 114 ASN A O 1
ATOM 896 N N . MET A 1 115 ? 5.464 12.012 -11.474 1.00 91.06 115 MET A N 1
ATOM 897 C CA . MET A 1 115 ? 4.294 12.124 -10.599 1.00 91.06 115 MET A CA 1
ATOM 898 C C . MET A 1 115 ? 4.623 11.754 -9.157 1.00 91.06 115 MET A C 1
ATOM 900 O O . MET A 1 115 ? 4.130 12.413 -8.241 1.00 91.06 115 MET A O 1
ATOM 904 N N . ARG A 1 116 ? 5.439 10.714 -8.946 1.00 90.56 116 ARG A N 1
ATOM 905 C CA . ARG A 1 116 ? 5.729 10.221 -7.599 1.00 90.56 116 ARG A CA 1
ATOM 906 C C . ARG A 1 116 ? 6.803 11.009 -6.876 1.00 90.56 116 ARG A C 1
ATOM 908 O O . ARG A 1 116 ? 6.650 11.164 -5.667 1.00 90.56 116 ARG A O 1
ATOM 915 N N . SER A 1 117 ? 7.847 11.455 -7.580 1.00 86.69 117 SER A N 1
ATOM 916 C CA . SER A 1 117 ? 9.044 12.046 -6.977 1.00 86.69 117 SER A CA 1
ATOM 917 C C . SER A 1 117 ? 8.670 13.067 -5.906 1.00 86.69 117 SER A C 1
ATOM 919 O O . SER A 1 117 ? 8.027 14.074 -6.197 1.00 86.69 117 SER A O 1
ATOM 921 N N . ILE A 1 118 ? 9.045 12.783 -4.657 1.00 80.25 118 ILE A N 1
ATOM 922 C CA . ILE A 1 118 ? 8.785 13.675 -3.516 1.00 80.25 118 ILE A CA 1
ATOM 923 C C . ILE A 1 118 ? 9.628 14.949 -3.636 1.00 80.25 118 ILE A C 1
ATOM 925 O O . ILE A 1 118 ? 9.221 16.011 -3.173 1.00 80.25 118 ILE A O 1
ATOM 929 N N . HIS A 1 119 ? 10.815 14.829 -4.230 1.00 80.81 119 HIS A N 1
ATOM 930 C CA . HIS A 1 119 ? 11.840 15.870 -4.210 1.00 80.81 119 HIS A CA 1
ATOM 931 C C . HIS A 1 119 ? 11.835 16.744 -5.461 1.00 80.81 119 HIS A C 1
ATOM 933 O O . HIS A 1 119 ? 12.125 17.932 -5.363 1.00 80.81 119 HIS A O 1
ATOM 939 N N . GLU A 1 120 ? 11.490 16.168 -6.612 1.00 76.25 120 GLU A N 1
ATOM 940 C CA . GLU A 1 120 ? 11.527 16.848 -7.916 1.00 76.25 120 GLU A CA 1
ATOM 941 C C . GLU A 1 120 ? 10.154 16.908 -8.598 1.00 76.25 120 GLU A C 1
ATOM 943 O O . GLU A 1 120 ? 9.975 17.631 -9.574 1.00 76.25 120 GLU A O 1
ATOM 948 N N . GLY A 1 121 ? 9.189 16.123 -8.115 1.00 78.19 121 GLY A N 1
ATOM 949 C CA . GLY A 1 121 ? 7.927 15.873 -8.796 1.00 78.19 121 GLY A CA 1
ATOM 950 C C . GLY A 1 121 ? 6.723 16.570 -8.178 1.00 78.19 121 GLY A C 1
ATOM 951 O O . GLY A 1 121 ? 6.814 17.396 -7.273 1.00 78.19 121 GLY A O 1
ATOM 952 N N . HIS A 1 122 ? 5.545 16.186 -8.670 1.00 81.12 122 HIS A N 1
ATOM 953 C CA . HIS A 1 122 ? 4.266 16.760 -8.241 1.00 81.12 122 HIS A CA 1
ATOM 954 C C . HIS A 1 122 ? 3.668 16.103 -6.985 1.00 81.12 122 HIS A C 1
ATOM 956 O O . HIS A 1 122 ? 2.603 16.522 -6.537 1.00 81.12 122 HIS A O 1
ATOM 962 N N . SER A 1 123 ? 4.305 15.063 -6.429 1.00 85.12 123 SER A N 1
ATOM 963 C CA . SER A 1 123 ? 3.786 14.281 -5.292 1.00 85.12 123 SER A CA 1
ATOM 964 C C . SER A 1 123 ? 2.338 13.781 -5.496 1.00 85.12 123 SER A C 1
ATOM 966 O O . SER A 1 123 ? 1.555 13.617 -4.557 1.00 85.12 123 SER A O 1
ATOM 968 N N . ASN A 1 124 ? 1.950 13.524 -6.750 1.00 89.88 124 ASN A N 1
ATOM 969 C CA . ASN A 1 124 ? 0.609 13.071 -7.105 1.00 89.88 124 ASN A CA 1
ATOM 970 C C . ASN A 1 124 ? 0.504 11.550 -6.926 1.00 89.88 124 ASN A C 1
ATOM 972 O O . ASN A 1 124 ? 0.691 10.781 -7.873 1.00 89.88 124 ASN A O 1
ATOM 976 N N . LYS A 1 125 ? 0.188 11.120 -5.698 1.00 90.50 125 LYS A N 1
ATOM 977 C CA . LYS A 1 125 ? 0.048 9.699 -5.336 1.00 90.50 125 LYS A CA 1
ATOM 978 C C . LYS A 1 125 ? -0.992 8.971 -6.191 1.00 90.50 125 LYS A C 1
ATOM 980 O O . LYS A 1 125 ? -0.718 7.880 -6.683 1.00 90.50 125 LYS A O 1
ATOM 985 N N . ASN A 1 126 ? -2.160 9.578 -6.414 1.00 90.75 126 ASN A N 1
ATOM 986 C CA . ASN A 1 126 ? -3.223 8.934 -7.187 1.00 90.75 126 ASN A CA 1
ATOM 987 C C . ASN A 1 126 ? -2.810 8.764 -8.651 1.00 90.75 126 ASN A C 1
ATOM 989 O O . ASN A 1 126 ? -2.891 7.661 -9.190 1.00 90.75 126 ASN A O 1
ATOM 993 N N . GLY A 1 127 ? -2.278 9.824 -9.270 1.00 91.44 127 GLY A N 1
ATOM 994 C CA . GLY A 1 127 ? -1.743 9.770 -10.633 1.00 91.44 127 GLY A CA 1
ATOM 995 C C . GLY A 1 127 ? -0.644 8.717 -10.788 1.00 91.44 127 GLY A C 1
ATOM 996 O O . GLY A 1 127 ? -0.662 7.948 -11.750 1.00 91.44 127 GLY A O 1
ATOM 997 N N . TYR A 1 128 ? 0.248 8.612 -9.797 1.00 94.12 128 TYR A N 1
ATOM 998 C CA . TYR A 1 128 ? 1.256 7.557 -9.730 1.00 94.12 128 TYR A CA 1
ATOM 999 C C . TYR A 1 128 ? 0.629 6.155 -9.748 1.00 94.12 128 TYR A C 1
ATOM 1001 O O . TYR A 1 128 ? 0.978 5.359 -10.619 1.00 94.12 128 TYR A O 1
ATOM 1009 N N . TYR A 1 129 ? -0.322 5.848 -8.857 1.00 95.44 129 TYR A N 1
ATOM 1010 C CA . TYR A 1 129 ? -0.937 4.515 -8.804 1.00 95.44 129 TYR A CA 1
ATOM 1011 C C . TYR A 1 129 ? -1.748 4.187 -10.067 1.00 95.44 129 TYR A C 1
ATOM 1013 O O . TYR A 1 129 ? -1.732 3.040 -10.521 1.00 95.44 129 TYR A O 1
ATOM 1021 N N . HIS A 1 130 ? -2.413 5.169 -10.686 1.00 93.38 130 HIS A N 1
ATOM 1022 C CA . HIS A 1 130 ? -3.111 4.945 -11.955 1.00 93.38 130 HIS A CA 1
ATOM 1023 C C . HIS A 1 130 ? -2.148 4.647 -13.103 1.00 93.38 130 HIS A C 1
ATOM 1025 O O . HIS A 1 130 ? -2.340 3.663 -13.819 1.00 93.38 130 HIS A O 1
ATOM 1031 N N . ALA A 1 131 ? -1.106 5.464 -13.272 1.00 93.44 131 ALA A N 1
ATOM 1032 C CA . ALA A 1 131 ? -0.134 5.288 -14.344 1.00 93.44 131 ALA A CA 1
ATOM 1033 C C . ALA A 1 131 ? 0.693 4.011 -14.156 1.00 93.44 131 ALA A C 1
ATOM 1035 O O . ALA A 1 131 ? 0.869 3.245 -15.106 1.00 93.44 131 ALA A O 1
ATOM 1036 N N . PHE A 1 132 ? 1.119 3.725 -12.922 1.00 95.75 132 PHE A N 1
ATOM 1037 C CA . PHE A 1 132 ? 1.780 2.468 -12.589 1.00 95.75 132 PHE A CA 1
ATOM 1038 C C . PHE A 1 132 ? 0.856 1.280 -12.855 1.00 95.75 132 PHE A C 1
ATOM 1040 O O . PHE A 1 132 ? 1.277 0.296 -13.450 1.00 95.75 132 PHE A O 1
ATOM 1047 N N . GLY A 1 133 ? -0.425 1.377 -12.493 1.00 95.44 133 GLY A N 1
ATOM 1048 C CA . GLY A 1 133 ? -1.394 0.324 -12.763 1.00 95.44 133 GLY A CA 1
ATOM 1049 C C . GLY A 1 133 ? -1.682 0.096 -14.241 1.00 95.44 133 GLY A C 1
ATOM 1050 O O . GLY A 1 133 ? -1.841 -1.050 -14.662 1.00 95.44 133 GLY A O 1
ATOM 1051 N N . TRP A 1 134 ? -1.690 1.153 -15.054 1.00 93.69 134 TRP A N 1
ATOM 1052 C CA . TRP A 1 134 ? -1.744 1.019 -16.508 1.00 93.69 134 TRP A CA 1
ATOM 1053 C C . TRP A 1 134 ? -0.515 0.270 -17.032 1.00 93.69 134 TRP A C 1
ATOM 1055 O O . TRP A 1 134 ? -0.663 -0.708 -17.771 1.00 93.69 134 TRP A O 1
ATOM 1065 N N . LEU A 1 135 ? 0.685 0.671 -16.593 1.00 94.44 135 LEU A N 1
ATOM 1066 C CA . LEU A 1 135 ? 1.934 0.029 -17.000 1.00 94.44 135 LEU A CA 1
ATOM 1067 C C . LEU A 1 135 ? 1.967 -1.431 -16.548 1.00 94.44 135 LEU A C 1
ATOM 1069 O O . LEU A 1 135 ? 2.330 -2.300 -17.326 1.00 94.44 135 LEU A O 1
ATOM 1073 N N . TYR A 1 136 ? 1.513 -1.719 -15.335 1.00 95.69 136 TYR A N 1
ATOM 1074 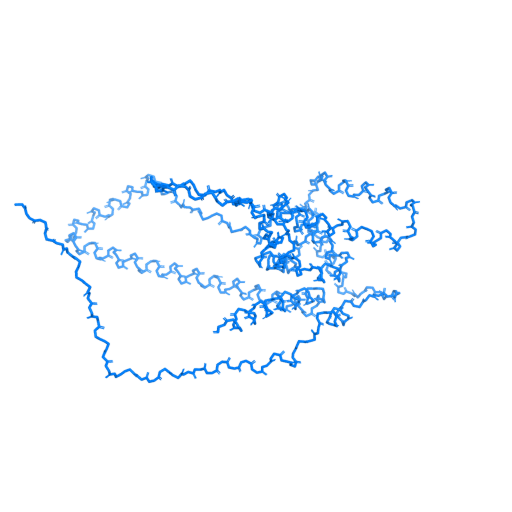C CA . TYR A 1 136 ? 1.434 -3.064 -14.785 1.00 95.69 136 TYR A CA 1
ATOM 1075 C C . TYR A 1 136 ? 0.474 -3.963 -15.576 1.00 95.69 136 TYR A C 1
ATOM 1077 O O . TYR A 1 136 ? 0.813 -5.097 -15.898 1.00 95.69 136 TYR A O 1
ATOM 1085 N N . LYS A 1 137 ? -0.696 -3.449 -15.977 1.00 93.12 137 LYS A N 1
ATOM 1086 C CA . LYS A 1 137 ? -1.672 -4.204 -16.783 1.00 93.12 137 LYS A CA 1
ATOM 1087 C C . LYS A 1 137 ? -1.200 -4.461 -18.218 1.00 93.12 137 LYS A C 1
ATOM 1089 O O . LYS A 1 137 ? -1.573 -5.476 -18.802 1.00 93.12 137 LYS A O 1
ATOM 1094 N N . LYS A 1 138 ? -0.449 -3.532 -18.822 1.00 91.44 138 LYS A N 1
ATOM 1095 C CA . LYS A 1 138 ? -0.034 -3.606 -20.240 1.00 91.44 138 LYS A CA 1
ATOM 1096 C C . LYS A 1 138 ? 1.366 -4.183 -20.442 1.00 91.44 138 LYS A C 1
ATOM 1098 O O . LYS A 1 138 ? 1.597 -4.916 -21.399 1.00 91.44 138 LYS A O 1
ATOM 1103 N N . HIS A 1 139 ? 2.276 -3.873 -19.530 1.00 91.81 139 HIS A N 1
ATOM 1104 C CA . HIS A 1 139 ? 3.694 -4.216 -19.555 1.00 91.81 139 HIS A CA 1
ATOM 1105 C C . HIS A 1 139 ? 4.159 -4.648 -18.148 1.00 91.81 139 HIS A C 1
ATOM 1107 O O . HIS A 1 139 ? 5.018 -3.992 -17.551 1.00 91.81 139 HIS A O 1
ATOM 1113 N N . PRO A 1 140 ? 3.622 -5.760 -17.598 1.00 94.00 140 PRO A N 1
ATOM 1114 C CA . PRO A 1 140 ? 3.875 -6.175 -16.214 1.00 94.00 140 PRO A CA 1
ATOM 1115 C C . PRO A 1 140 ? 5.363 -6.369 -15.920 1.00 94.00 140 PRO A C 1
ATOM 1117 O O . PRO A 1 140 ? 5.834 -5.973 -14.860 1.00 94.00 140 PRO A O 1
ATOM 1120 N N . ARG A 1 141 ? 6.130 -6.905 -16.880 1.00 91.38 141 ARG A N 1
ATOM 1121 C CA . ARG A 1 141 ? 7.580 -7.086 -16.730 1.00 91.38 141 ARG A CA 1
ATOM 1122 C C . ARG A 1 141 ? 8.294 -5.752 -16.527 1.00 91.38 141 ARG A C 1
ATOM 1124 O O . ARG A 1 141 ? 9.039 -5.609 -15.567 1.00 91.38 141 ARG A O 1
ATOM 1131 N N . THR A 1 142 ? 8.016 -4.773 -17.385 1.00 92.56 142 THR A N 1
ATOM 1132 C CA . THR A 1 142 ? 8.593 -3.428 -17.290 1.00 92.56 142 THR A CA 1
ATOM 1133 C C . THR A 1 142 ? 8.200 -2.748 -15.981 1.00 92.56 142 THR A C 1
ATOM 1135 O O . THR A 1 142 ? 9.057 -2.166 -15.324 1.00 92.56 142 THR A O 1
ATOM 1138 N N . ALA A 1 143 ? 6.934 -2.851 -15.568 1.00 94.69 143 ALA A N 1
ATOM 1139 C CA . ALA A 1 143 ? 6.473 -2.273 -14.307 1.00 94.69 143 ALA A CA 1
ATOM 1140 C C . ALA A 1 143 ? 7.221 -2.852 -13.096 1.00 94.69 143 ALA A C 1
ATOM 1142 O O . ALA A 1 143 ? 7.709 -2.100 -12.257 1.00 94.69 143 ALA A O 1
ATOM 1143 N N . VAL A 1 144 ? 7.331 -4.182 -13.022 1.00 95.44 144 VAL A N 1
ATOM 1144 C CA . VAL A 1 144 ? 7.953 -4.871 -11.884 1.00 95.44 144 VAL A CA 1
ATOM 1145 C C . VAL A 1 144 ? 9.472 -4.671 -11.864 1.00 95.44 144 VAL A C 1
ATOM 1147 O O . VAL A 1 144 ? 10.036 -4.408 -10.808 1.00 95.44 144 VAL A O 1
ATOM 1150 N N . GLU A 1 145 ? 10.142 -4.716 -13.016 1.00 93.44 145 GLU A N 1
ATOM 1151 C CA . GLU A 1 145 ? 11.599 -4.547 -13.110 1.00 93.44 145 GLU A CA 1
ATOM 1152 C C . GLU A 1 145 ? 12.076 -3.155 -12.665 1.00 93.44 145 GLU A C 1
ATOM 1154 O O . GLU A 1 145 ? 13.135 -3.023 -12.051 1.00 93.44 145 GLU A O 1
ATOM 1159 N N . ASN A 1 146 ? 11.272 -2.122 -12.932 1.00 94.56 146 ASN A N 1
ATOM 1160 C CA . ASN A 1 146 ? 11.590 -0.736 -12.586 1.00 94.56 146 ASN A CA 1
ATOM 1161 C C . ASN A 1 146 ? 11.085 -0.334 -11.188 1.00 94.56 146 ASN A C 1
ATOM 1163 O O . ASN A 1 146 ? 11.283 0.802 -10.768 1.00 94.56 146 ASN A O 1
ATOM 1167 N N . LEU A 1 147 ? 10.443 -1.242 -10.446 1.00 95.19 147 LEU A N 1
ATOM 1168 C CA . LEU A 1 147 ? 9.833 -0.928 -9.152 1.00 95.19 147 LEU A CA 1
ATOM 1169 C C . LEU A 1 147 ? 10.862 -0.523 -8.080 1.00 95.19 147 LEU A C 1
ATOM 1171 O O . LEU A 1 147 ? 10.554 0.273 -7.195 1.00 95.19 147 LEU A O 1
ATOM 1175 N N . ARG A 1 148 ? 12.102 -1.011 -8.196 1.00 94.56 148 ARG A N 1
ATOM 1176 C CA . ARG A 1 148 ? 13.225 -0.659 -7.311 1.00 94.56 148 ARG A CA 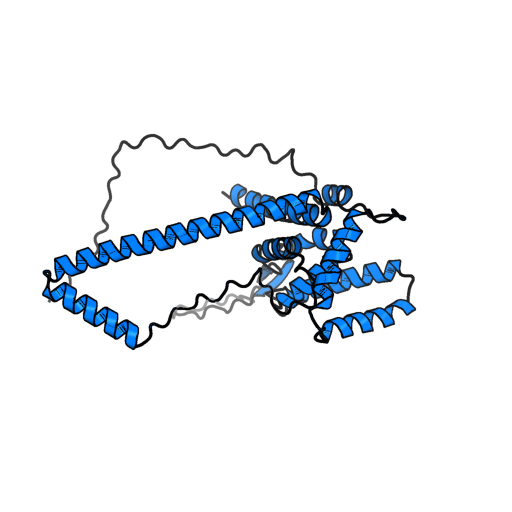1
ATOM 1177 C C . ARG A 1 148 ? 13.520 0.846 -7.264 1.00 94.56 148 ARG A C 1
ATOM 1179 O O . ARG A 1 148 ? 13.882 1.371 -6.215 1.00 94.56 148 ARG A O 1
ATOM 1186 N N . PHE A 1 149 ? 13.237 1.571 -8.348 1.00 93.62 149 PHE A N 1
ATOM 1187 C CA . PHE A 1 149 ? 13.460 3.018 -8.440 1.00 93.62 149 PHE A CA 1
ATOM 1188 C C . PHE A 1 149 ? 12.581 3.843 -7.495 1.00 93.62 149 PHE A C 1
ATOM 1190 O O . PHE A 1 149 ? 12.871 5.010 -7.245 1.00 93.62 149 PHE A O 1
ATOM 1197 N N . VAL A 1 150 ? 11.533 3.247 -6.919 1.00 94.56 150 VAL A N 1
ATOM 1198 C CA . VAL A 1 150 ? 10.749 3.889 -5.858 1.00 94.56 150 VAL A CA 1
ATOM 1199 C C . VAL A 1 150 ? 11.609 4.156 -4.621 1.00 94.56 150 VAL A C 1
ATOM 1201 O O . VAL A 1 150 ? 11.443 5.197 -3.994 1.00 94.56 150 VAL A O 1
ATOM 1204 N N . VAL A 1 151 ? 12.512 3.239 -4.264 1.00 94.62 151 VAL A N 1
ATOM 1205 C CA . VAL A 1 151 ? 13.284 3.293 -3.008 1.00 94.62 151 VAL A CA 1
ATOM 1206 C C . VAL A 1 151 ? 14.777 3.536 -3.219 1.00 94.62 151 VAL A C 1
ATOM 1208 O O . VAL A 1 151 ? 15.462 3.966 -2.291 1.00 94.62 151 VAL A O 1
ATOM 1211 N N . GLU A 1 152 ? 15.291 3.305 -4.427 1.00 92.75 152 GLU A N 1
ATOM 1212 C CA . GLU A 1 152 ? 16.669 3.641 -4.778 1.00 92.75 152 GLU A CA 1
ATOM 1213 C C . GLU A 1 152 ? 16.888 5.157 -4.810 1.00 92.75 152 GLU A C 1
ATOM 1215 O O . GLU A 1 152 ? 16.063 5.921 -5.311 1.00 92.75 152 GLU A O 1
ATOM 1220 N N . ARG A 1 153 ? 18.039 5.598 -4.294 1.00 91.50 153 ARG A N 1
ATOM 1221 C CA . ARG A 1 153 ? 18.415 7.013 -4.202 1.00 91.50 153 ARG A CA 1
ATOM 1222 C C . ARG A 1 153 ? 18.940 7.530 -5.546 1.00 91.50 153 ARG A C 1
ATOM 1224 O O . ARG A 1 153 ? 20.150 7.632 -5.735 1.00 91.50 153 ARG A O 1
ATOM 1231 N N . LEU A 1 154 ? 18.031 7.816 -6.475 1.00 88.88 154 LEU A N 1
ATOM 1232 C CA . LEU A 1 154 ? 18.356 8.237 -7.844 1.00 88.88 154 LEU A CA 1
ATOM 1233 C C . LEU A 1 154 ? 18.139 9.733 -8.115 1.00 88.88 154 LEU A C 1
ATOM 1235 O O . LEU A 1 154 ? 18.726 10.256 -9.055 1.00 88.88 154 LEU A O 1
ATOM 1239 N N . CYS A 1 155 ? 17.323 10.425 -7.315 1.00 86.75 155 CYS A N 1
ATOM 1240 C CA . CYS A 1 155 ? 17.116 11.870 -7.454 1.00 86.75 155 CYS A CA 1
ATOM 1241 C C . CYS A 1 155 ? 18.310 12.617 -6.866 1.00 86.75 155 CYS A C 1
ATOM 1243 O O . CYS A 1 155 ? 18.649 12.397 -5.703 1.00 86.75 155 CYS A O 1
ATOM 1245 N N . GLU A 1 156 ? 18.921 13.521 -7.621 1.00 89.62 156 GLU A N 1
ATOM 1246 C CA . GLU A 1 156 ? 20.068 14.302 -7.161 1.00 89.62 156 GLU A CA 1
ATOM 1247 C C . GLU A 1 156 ? 19.609 15.700 -6.760 1.00 89.62 156 GLU A C 1
ATOM 1249 O O . GLU A 1 156 ? 19.242 16.528 -7.591 1.00 89.62 156 GLU A O 1
ATOM 1254 N N . ARG A 1 157 ? 19.651 15.986 -5.458 1.00 84.88 157 ARG A N 1
ATOM 1255 C CA . ARG A 1 157 ? 19.308 17.301 -4.931 1.00 84.88 157 ARG A CA 1
ATOM 1256 C C . ARG A 1 157 ? 20.564 18.024 -4.478 1.00 84.88 157 ARG A C 1
ATOM 1258 O O . ARG A 1 157 ? 21.244 17.586 -3.554 1.00 84.88 157 ARG A O 1
ATOM 1265 N N . LYS A 1 158 ? 20.817 19.182 -5.083 1.00 85.50 158 LYS A N 1
ATOM 1266 C CA . LYS A 1 158 ? 21.842 20.119 -4.617 1.00 85.50 158 LYS A CA 1
ATOM 1267 C C . LYS A 1 158 ? 21.355 20.812 -3.351 1.00 85.50 158 LYS A C 1
ATOM 1269 O O . LYS A 1 158 ? 20.341 21.518 -3.386 1.00 85.50 158 LYS A O 1
ATOM 1274 N N . ILE A 1 159 ? 22.055 20.611 -2.241 1.00 80.81 159 ILE A N 1
ATOM 1275 C CA . ILE A 1 159 ? 21.792 21.342 -1.003 1.00 80.81 159 ILE A CA 1
ATOM 1276 C C . ILE A 1 159 ? 22.800 22.476 -0.896 1.00 80.81 159 ILE A C 1
ATOM 1278 O O . ILE A 1 159 ? 24.008 22.266 -0.913 1.00 80.81 159 ILE A O 1
ATOM 1282 N N . LYS A 1 160 ? 22.280 23.700 -0.802 1.00 77.88 160 LYS A N 1
ATOM 1283 C CA . LYS A 1 160 ? 23.087 24.871 -0.474 1.00 77.88 160 LYS A CA 1
ATOM 1284 C C . LYS A 1 160 ? 23.134 24.981 1.042 1.00 77.88 160 LYS A C 1
ATOM 1286 O O . LYS A 1 160 ? 22.122 25.324 1.656 1.00 77.88 160 LYS A O 1
ATOM 1291 N N . HIS A 1 161 ? 24.280 24.672 1.637 1.00 68.62 161 HIS A N 1
ATOM 1292 C CA . HIS A 1 161 ? 24.526 25.005 3.036 1.00 68.62 161 HIS A CA 1
ATOM 1293 C C . HIS A 1 161 ? 24.561 26.530 3.152 1.00 68.62 161 HIS A C 1
ATOM 1295 O O . HIS A 1 161 ? 25.318 27.193 2.444 1.00 68.62 161 HIS A O 1
ATOM 1301 N N . LYS A 1 162 ? 23.692 27.106 3.990 1.00 63.25 162 LYS A N 1
ATOM 1302 C CA . LYS A 1 162 ? 23.855 28.512 4.369 1.00 63.25 162 LYS A CA 1
ATOM 1303 C C . LYS A 1 162 ? 25.052 28.588 5.320 1.00 63.25 162 LYS A C 1
ATOM 1305 O O . LYS A 1 162 ? 25.080 27.787 6.258 1.00 63.25 162 LYS A O 1
ATOM 1310 N N . PRO A 1 163 ? 26.005 29.512 5.113 1.00 62.03 163 PRO A N 1
ATOM 1311 C CA . PRO A 1 163 ? 27.049 29.744 6.097 1.00 62.03 163 PRO A CA 1
ATOM 1312 C C . PRO A 1 163 ? 26.378 30.098 7.427 1.00 62.03 163 PRO A C 1
ATOM 1314 O O . PRO A 1 163 ? 25.451 30.910 7.476 1.00 62.03 163 PRO A O 1
ATOM 1317 N N . ARG A 1 164 ? 26.782 29.399 8.488 1.00 55.97 164 ARG A N 1
ATOM 1318 C CA . ARG A 1 164 ? 26.327 29.660 9.852 1.00 55.97 164 ARG A CA 1
ATOM 1319 C C . ARG A 1 164 ? 26.838 31.052 10.219 1.00 55.97 164 ARG A C 1
ATOM 1321 O O . ARG A 1 164 ? 28.048 31.253 10.200 1.00 55.97 164 ARG A O 1
ATOM 1328 N N . GLU A 1 165 ? 25.944 32.005 10.486 1.00 59.91 165 GLU A N 1
ATOM 1329 C CA . GLU A 1 165 ? 26.371 33.322 10.966 1.00 59.91 165 GLU A CA 1
ATOM 1330 C C . GLU A 1 165 ? 27.188 33.127 12.255 1.00 59.91 165 GLU A C 1
ATOM 1332 O O . GLU A 1 165 ? 26.741 32.395 13.149 1.00 59.91 165 GLU A O 1
ATOM 1337 N N . PRO A 1 166 ? 28.408 33.684 12.338 1.00 56.81 166 PRO A N 1
ATOM 1338 C CA . PRO A 1 166 ? 29.228 33.552 13.527 1.00 56.81 166 PRO A CA 1
ATOM 1339 C C . PRO A 1 166 ? 28.622 34.402 14.649 1.00 56.81 166 PRO A C 1
ATOM 1341 O O . PRO A 1 166 ? 28.831 35.608 14.717 1.00 56.81 166 PRO A O 1
ATOM 1344 N N . GLU A 1 167 ? 27.883 33.772 15.561 1.00 58.19 167 GLU A N 1
ATOM 1345 C CA . GLU A 1 167 ? 27.615 34.340 16.886 1.00 58.19 167 GLU A CA 1
ATOM 1346 C C . GLU A 1 167 ? 28.879 34.219 17.758 1.00 58.19 167 GLU A C 1
ATOM 1348 O O . GLU A 1 167 ? 28.942 33.371 18.642 1.00 58.19 167 GLU A O 1
ATOM 1353 N N . SER A 1 168 ? 29.916 35.016 17.481 1.00 50.75 168 SER A N 1
ATOM 1354 C CA . SER A 1 168 ? 30.909 35.457 18.480 1.00 50.75 168 SER A CA 1
ATOM 1355 C C . SER A 1 168 ? 31.941 36.403 17.864 1.00 50.75 168 SER A C 1
ATOM 1357 O O . SER A 1 168 ? 32.523 36.079 16.830 1.00 50.75 168 SER A O 1
ATOM 1359 N N . ASP A 1 169 ? 32.234 37.499 18.567 1.00 55.78 169 ASP A N 1
ATOM 1360 C CA . ASP A 1 169 ? 33.278 38.505 18.311 1.00 55.78 169 ASP A CA 1
ATOM 1361 C C . ASP A 1 169 ? 34.726 37.963 18.414 1.00 55.78 169 ASP A C 1
ATOM 1363 O O . ASP A 1 169 ? 35.563 38.532 19.114 1.00 55.78 169 ASP A O 1
ATOM 1367 N N . PHE A 1 170 ? 35.059 36.856 17.746 1.00 46.91 170 PHE A N 1
ATOM 1368 C CA . PHE A 1 170 ? 36.437 36.360 17.670 1.00 46.91 170 PHE A CA 1
ATOM 1369 C C . PHE A 1 170 ? 36.952 36.387 16.228 1.00 46.91 170 PHE A C 1
ATOM 1371 O O . PHE A 1 170 ? 36.559 35.586 15.387 1.00 46.91 170 PHE A O 1
ATOM 1378 N N . GLU A 1 171 ? 37.799 37.390 15.996 1.00 46.91 171 GLU A N 1
ATOM 1379 C CA . GLU A 1 171 ? 38.813 37.576 14.953 1.00 46.91 171 GLU A CA 1
ATOM 1380 C C . GLU A 1 171 ? 38.740 36.638 13.731 1.00 46.91 171 GLU A C 1
ATOM 1382 O O . GLU A 1 171 ? 39.117 35.466 13.760 1.00 46.91 171 GLU A O 1
ATOM 1387 N N . ALA A 1 172 ? 38.267 37.210 12.622 1.00 46.97 172 ALA A N 1
ATOM 1388 C CA . ALA A 1 172 ? 38.137 36.562 11.329 1.00 46.97 172 ALA A CA 1
ATOM 1389 C C . ALA A 1 172 ? 39.507 36.199 10.729 1.00 46.97 172 ALA A C 1
ATOM 1391 O O . ALA A 1 172 ? 40.210 37.050 10.182 1.00 46.97 172 ALA A O 1
ATOM 1392 N N . ALA A 1 173 ? 39.846 34.911 10.745 1.00 46.97 173 ALA A N 1
ATOM 1393 C CA . ALA A 1 173 ? 40.765 34.351 9.765 1.00 46.97 173 ALA A CA 1
ATOM 1394 C C . ALA A 1 173 ? 39.994 34.125 8.453 1.00 46.97 173 ALA A C 1
ATOM 1396 O O . ALA A 1 173 ? 39.115 33.267 8.375 1.00 46.97 173 ALA A O 1
ATOM 1397 N N . HIS A 1 174 ? 40.314 34.920 7.431 1.00 51.16 174 HIS A N 1
ATOM 1398 C CA . HIS A 1 174 ? 39.868 34.712 6.056 1.00 51.16 174 HIS A CA 1
ATOM 1399 C C . HIS A 1 174 ? 40.373 33.358 5.536 1.00 51.16 174 HIS A C 1
ATOM 1401 O O . HIS A 1 174 ? 41.543 33.217 5.183 1.00 51.16 174 HIS A O 1
ATOM 1407 N N . LEU A 1 175 ? 39.477 32.378 5.463 1.00 50.47 175 LEU A N 1
ATOM 1408 C CA . LEU A 1 175 ? 39.596 31.235 4.567 1.00 50.47 175 LEU A CA 1
ATOM 1409 C C . LEU A 1 175 ? 38.483 31.371 3.530 1.00 50.47 175 LEU A C 1
ATOM 1411 O O . LEU A 1 175 ? 37.316 31.544 3.882 1.00 50.47 175 LEU A O 1
ATOM 1415 N N . ASP A 1 176 ? 38.869 31.361 2.256 1.00 50.75 176 ASP A N 1
ATOM 1416 C CA . ASP A 1 176 ? 37.978 31.364 1.096 1.00 50.75 176 ASP A CA 1
ATOM 1417 C C . ASP A 1 176 ? 37.155 30.063 1.052 1.00 50.75 176 ASP A C 1
ATOM 1419 O O . ASP A 1 176 ? 37.404 29.164 0.248 1.00 50.75 176 ASP A O 1
ATOM 1423 N N . ASP A 1 177 ? 36.162 29.945 1.931 1.00 54.94 177 ASP A N 1
ATOM 1424 C CA . ASP A 1 177 ? 35.220 28.830 1.943 1.00 54.94 177 ASP A CA 1
ATOM 1425 C C . ASP A 1 177 ? 34.167 29.055 0.852 1.00 54.94 177 ASP A C 1
ATOM 1427 O O . ASP A 1 177 ? 33.063 29.564 1.072 1.00 54.94 177 ASP A O 1
ATOM 1431 N N . ALA A 1 178 ? 34.526 28.683 -0.378 1.00 60.75 178 ALA A N 1
ATOM 1432 C CA . ALA A 1 178 ? 33.561 28.527 -1.455 1.00 60.75 178 ALA A CA 1
ATOM 1433 C C . ALA A 1 178 ? 32.449 27.553 -1.006 1.00 60.75 178 ALA A C 1
ATOM 1435 O O . ALA A 1 178 ? 32.747 26.516 -0.408 1.00 60.75 178 ALA A O 1
ATOM 1436 N N . PRO A 1 179 ? 31.162 27.837 -1.283 1.00 58.84 179 PRO A N 1
ATOM 1437 C CA . PRO A 1 179 ? 30.072 26.967 -0.864 1.00 58.84 179 PRO A CA 1
ATOM 1438 C C . PRO A 1 179 ? 30.207 25.599 -1.539 1.00 58.84 179 PRO A C 1
ATOM 1440 O O . PRO A 1 179 ? 29.931 25.451 -2.730 1.00 58.84 179 PRO A O 1
ATOM 1443 N N . THR A 1 180 ? 30.618 24.590 -0.773 1.00 64.75 180 THR A N 1
ATOM 1444 C CA . THR A 1 180 ? 30.648 23.196 -1.219 1.00 64.75 180 THR A CA 1
ATOM 1445 C C . THR A 1 180 ? 29.211 22.746 -1.493 1.00 64.75 180 THR A C 1
ATOM 1447 O O . THR A 1 180 ? 28.430 22.518 -0.567 1.00 64.75 180 THR A O 1
ATOM 1450 N N . GLU A 1 181 ? 28.824 22.668 -2.772 1.00 75.94 181 GLU A N 1
ATOM 1451 C CA . GLU A 1 181 ? 27.538 22.099 -3.184 1.00 75.94 181 GLU A CA 1
ATOM 1452 C C . GLU A 1 181 ? 27.543 20.595 -2.886 1.00 75.94 181 GLU A C 1
ATOM 1454 O O . GLU A 1 181 ? 28.128 19.799 -3.621 1.00 75.94 181 GLU A O 1
ATOM 1459 N N . GLU A 1 182 ? 26.877 20.187 -1.809 1.00 82.81 182 GLU A N 1
ATOM 1460 C CA . GLU A 1 182 ? 26.690 18.774 -1.502 1.00 82.81 182 GLU A CA 1
ATOM 1461 C C . GLU A 1 182 ? 25.515 18.226 -2.326 1.00 82.81 182 GLU A C 1
ATOM 1463 O O . GLU A 1 182 ? 24.378 18.713 -2.246 1.00 82.81 182 GLU A O 1
ATOM 1468 N N . ILE A 1 183 ? 25.789 17.216 -3.155 1.00 85.75 183 ILE A N 1
ATOM 1469 C CA . ILE A 1 183 ? 24.767 16.511 -3.932 1.00 85.75 183 ILE A CA 1
ATOM 1470 C C . ILE A 1 183 ? 24.235 15.362 -3.077 1.00 85.75 183 ILE A C 1
ATOM 1472 O O . ILE A 1 183 ? 24.887 14.329 -2.925 1.00 85.75 183 ILE A O 1
ATOM 1476 N N . ILE A 1 184 ? 23.024 15.521 -2.542 1.00 89.12 184 ILE A N 1
ATOM 1477 C CA . ILE A 1 184 ? 22.347 14.460 -1.796 1.00 89.12 184 ILE A CA 1
ATOM 1478 C C . ILE A 1 184 ? 21.468 13.655 -2.744 1.00 89.12 184 ILE A C 1
ATOM 1480 O O . ILE A 1 184 ? 20.570 14.186 -3.399 1.00 89.12 184 ILE A O 1
ATOM 1484 N N . ARG A 1 185 ? 21.695 12.341 -2.769 1.00 90.31 185 ARG A N 1
ATOM 1485 C CA . ARG A 1 185 ? 20.855 11.393 -3.499 1.00 90.31 185 ARG A CA 1
ATOM 1486 C C . ARG A 1 185 ? 19.642 10.980 -2.673 1.00 90.31 185 ARG A C 1
ATOM 1488 O O . ARG A 1 185 ? 19.784 10.514 -1.540 1.00 90.31 185 ARG A O 1
ATOM 1495 N N . MET A 1 186 ? 18.453 11.111 -3.250 1.00 88.94 186 MET A N 1
ATOM 1496 C CA . MET A 1 186 ? 17.168 10.850 -2.602 1.00 88.94 186 MET A CA 1
ATOM 1497 C C . MET A 1 186 ? 16.295 9.896 -3.436 1.00 88.94 186 MET A C 1
ATOM 1499 O O . MET A 1 186 ? 16.449 9.833 -4.656 1.00 88.94 186 MET A O 1
ATOM 1503 N N . PRO A 1 187 ? 15.399 9.114 -2.812 1.00 92.88 187 PRO A N 1
ATOM 1504 C CA . PRO A 1 187 ? 14.513 8.208 -3.535 1.00 92.88 187 PRO A CA 1
ATOM 1505 C C . PRO A 1 187 ? 13.308 8.920 -4.160 1.00 92.88 187 PRO A C 1
ATOM 1507 O O . PRO A 1 187 ? 12.877 9.969 -3.685 1.00 92.88 187 PRO A O 1
ATOM 1510 N N . HIS A 1 188 ? 12.713 8.333 -5.204 1.00 91.06 188 HIS A N 1
ATOM 1511 C CA . HIS A 1 188 ? 11.489 8.887 -5.800 1.00 91.06 188 HIS A CA 1
ATOM 1512 C C . HIS A 1 188 ? 10.271 8.763 -4.868 1.00 91.06 188 HIS A C 1
ATOM 1514 O O . HIS A 1 188 ? 9.367 9.599 -4.906 1.00 91.06 188 HIS A O 1
ATOM 1520 N N . GLY A 1 189 ? 10.221 7.726 -4.036 1.00 93.06 189 GLY A N 1
ATOM 1521 C CA . GLY A 1 189 ? 9.117 7.446 -3.127 1.00 93.06 189 GLY A CA 1
ATOM 1522 C C . GLY A 1 189 ? 9.590 6.793 -1.834 1.00 93.06 189 GLY A C 1
ATOM 1523 O O . GLY A 1 189 ? 10.672 7.082 -1.326 1.00 93.06 189 GLY A O 1
ATOM 1524 N N . CYS A 1 190 ? 8.744 5.943 -1.262 1.00 93.56 190 CYS A N 1
ATOM 1525 C CA . CYS A 1 190 ? 9.042 5.235 -0.024 1.00 93.56 190 CYS A CA 1
ATOM 1526 C C . CYS A 1 190 ? 8.585 3.771 -0.082 1.00 93.56 190 CYS A C 1
ATOM 1528 O O . CYS A 1 190 ? 7.814 3.366 -0.951 1.00 93.56 190 CYS A O 1
ATOM 1530 N N . TYR A 1 191 ? 9.033 2.971 0.887 1.00 95.19 191 TYR A N 1
ATOM 1531 C CA . TYR A 1 191 ? 8.631 1.566 1.021 1.00 95.19 191 TYR A CA 1
ATOM 1532 C C . TYR A 1 191 ? 7.113 1.382 1.177 1.00 95.19 191 TYR A C 1
ATOM 1534 O O . TYR A 1 191 ? 6.570 0.366 0.745 1.00 95.19 191 TYR A O 1
ATOM 1542 N N . GLU A 1 192 ? 6.407 2.368 1.739 1.00 95.00 192 GLU A N 1
ATOM 1543 C CA . GLU A 1 192 ? 4.942 2.348 1.838 1.00 95.00 192 GLU A CA 1
ATOM 1544 C C . GLU A 1 192 ? 4.282 2.273 0.452 1.00 95.00 192 GLU A C 1
ATOM 1546 O O . GLU A 1 192 ? 3.299 1.558 0.277 1.00 95.00 192 GLU A O 1
ATOM 1551 N N . ASP A 1 193 ? 4.852 2.923 -0.567 1.00 95.31 193 ASP A N 1
ATOM 1552 C CA . ASP A 1 193 ? 4.305 2.863 -1.924 1.00 95.31 193 ASP A CA 1
ATOM 1553 C C . ASP A 1 193 ? 4.398 1.473 -2.535 1.00 95.31 193 ASP A C 1
ATOM 1555 O O . ASP A 1 193 ? 3.491 1.073 -3.262 1.00 95.31 193 ASP A O 1
ATOM 1559 N N . LEU A 1 194 ? 5.473 0.736 -2.239 1.00 96.94 194 LEU A N 1
ATOM 1560 C CA . LEU A 1 194 ? 5.636 -0.644 -2.695 1.00 96.94 194 LEU A CA 1
ATOM 1561 C C . LEU A 1 194 ? 4.507 -1.518 -2.145 1.00 96.94 194 LEU A C 1
ATOM 1563 O O . LEU A 1 194 ? 3.882 -2.284 -2.881 1.00 96.94 194 LEU A O 1
ATOM 1567 N N . LEU A 1 195 ? 4.202 -1.354 -0.856 1.00 96.56 195 LEU A N 1
ATOM 1568 C CA . LEU A 1 195 ? 3.116 -2.069 -0.193 1.00 96.56 195 LEU A CA 1
ATOM 1569 C C . LEU A 1 195 ? 1.749 -1.642 -0.738 1.00 96.56 195 LEU A C 1
ATOM 1571 O O . LEU A 1 195 ? 0.906 -2.497 -1.012 1.00 96.56 195 LEU A O 1
ATOM 1575 N N . ASN A 1 196 ? 1.545 -0.344 -0.965 1.00 95.94 196 ASN A N 1
ATOM 1576 C CA . ASN A 1 196 ? 0.309 0.182 -1.538 1.00 95.94 196 ASN A CA 1
ATOM 1577 C C . ASN A 1 196 ? 0.062 -0.385 -2.941 1.00 95.94 196 ASN A C 1
ATOM 1579 O O . ASN A 1 196 ? -1.040 -0.850 -3.219 1.00 95.94 196 ASN A O 1
ATOM 1583 N N . VAL A 1 197 ? 1.085 -0.443 -3.801 1.00 96.88 197 VAL A N 1
ATOM 1584 C CA . VAL A 1 197 ? 0.983 -1.047 -5.141 1.00 96.88 197 VAL A CA 1
ATOM 1585 C C . VAL A 1 197 ? 0.547 -2.515 -5.061 1.00 96.88 197 VAL A C 1
ATOM 1587 O O . VAL A 1 197 ? -0.365 -2.916 -5.785 1.00 96.88 197 VAL A O 1
ATOM 1590 N N . VAL A 1 198 ? 1.127 -3.310 -4.152 1.00 96.94 198 VAL A N 1
ATOM 1591 C CA . VAL A 1 198 ? 0.737 -4.719 -3.945 1.00 96.94 198 VAL A CA 1
ATOM 1592 C C . VAL A 1 198 ? -0.707 -4.835 -3.459 1.00 96.94 198 VAL A C 1
ATOM 1594 O O . VAL A 1 198 ? -1.469 -5.647 -3.983 1.00 96.94 198 VAL A O 1
ATOM 1597 N N . VAL A 1 199 ? -1.109 -4.022 -2.478 1.00 95.69 199 VAL A N 1
ATOM 1598 C CA . VAL A 1 199 ? -2.471 -4.036 -1.920 1.00 95.69 199 VAL A CA 1
ATOM 1599 C C . VAL A 1 199 ? -3.505 -3.659 -2.981 1.00 95.69 199 VAL A C 1
ATOM 1601 O O . VAL A 1 199 ? -4.524 -4.342 -3.113 1.00 95.69 199 VAL A O 1
ATOM 1604 N N . LEU A 1 200 ? -3.233 -2.611 -3.761 1.00 96.00 200 LEU A N 1
ATOM 1605 C CA . LEU A 1 200 ? -4.098 -2.171 -4.851 1.00 96.00 200 LEU A CA 1
ATOM 1606 C C . LEU A 1 200 ? -4.195 -3.230 -5.956 1.00 96.00 200 LEU A C 1
ATOM 1608 O O . LEU A 1 200 ? -5.288 -3.482 -6.461 1.00 96.00 200 LEU A O 1
ATOM 1612 N N . ALA A 1 201 ? -3.084 -3.884 -6.317 1.00 95.94 201 ALA A N 1
ATOM 1613 C CA . ALA A 1 201 ? -3.088 -4.968 -7.301 1.00 95.94 201 ALA A CA 1
ATOM 1614 C C . ALA A 1 201 ? -3.901 -6.169 -6.793 1.00 95.94 201 ALA A C 1
ATOM 1616 O O . ALA A 1 201 ? -4.768 -6.694 -7.492 1.00 95.94 201 ALA A O 1
ATOM 1617 N N . MET A 1 202 ? -3.699 -6.553 -5.530 1.00 95.50 202 MET A N 1
ATOM 1618 C CA . MET A 1 202 ? -4.438 -7.636 -4.883 1.00 95.50 202 MET A CA 1
ATOM 1619 C C . MET A 1 202 ? -5.952 -7.373 -4.858 1.00 95.50 202 MET A C 1
ATOM 1621 O O . MET A 1 202 ? -6.729 -8.321 -4.935 1.00 95.50 202 MET A O 1
ATOM 1625 N N . ARG A 1 203 ? -6.406 -6.120 -4.792 1.00 93.19 203 ARG A N 1
ATOM 1626 C CA . ARG A 1 203 ? -7.839 -5.768 -4.773 1.00 93.19 203 ARG A CA 1
ATOM 1627 C C . ARG A 1 203 ? -8.418 -5.359 -6.128 1.00 93.19 203 ARG A C 1
ATOM 1629 O O . ARG A 1 203 ? -9.577 -4.970 -6.190 1.00 93.19 203 ARG A O 1
ATOM 1636 N N . ASP A 1 204 ? -7.636 -5.488 -7.201 1.00 92.62 204 ASP A N 1
ATOM 1637 C CA . ASP A 1 204 ? -7.992 -5.042 -8.559 1.00 92.62 204 ASP A CA 1
ATOM 1638 C C . ASP A 1 204 ? -8.280 -3.534 -8.675 1.00 92.62 204 ASP A C 1
ATOM 1640 O O . ASP A 1 204 ? -8.877 -3.088 -9.651 1.00 92.62 204 ASP A O 1
ATOM 1644 N N . GLU A 1 205 ? -7.828 -2.737 -7.707 1.00 94.12 205 GLU A N 1
ATOM 1645 C CA . GLU A 1 205 ? -7.981 -1.276 -7.698 1.00 94.12 205 GLU A CA 1
ATOM 1646 C C . GLU A 1 205 ? -6.835 -0.583 -8.453 1.00 94.12 205 GLU A C 1
ATOM 1648 O O . GLU A 1 205 ? -6.960 0.555 -8.904 1.00 94.12 205 GLU A O 1
ATOM 1653 N N . LEU A 1 206 ? -5.702 -1.272 -8.624 1.00 94.44 206 LEU A N 1
ATOM 1654 C CA . LEU A 1 206 ? -4.526 -0.707 -9.275 1.00 94.44 206 LEU A CA 1
ATOM 1655 C C . LEU A 1 206 ? -4.821 -0.379 -10.749 1.00 94.44 206 LEU A C 1
ATOM 1657 O O . LEU A 1 206 ? -5.128 -1.261 -11.554 1.00 94.44 206 LEU A O 1
ATOM 1661 N N . GLY A 1 207 ? -4.703 0.898 -11.125 1.00 85.06 207 GLY A N 1
ATOM 1662 C CA . GLY A 1 207 ? -4.917 1.350 -12.503 1.00 85.06 207 GLY A CA 1
ATOM 1663 C C . GLY A 1 207 ? -6.368 1.290 -12.976 1.00 85.06 207 GLY A C 1
ATOM 1664 O O . GLY A 1 207 ? -6.597 1.111 -14.172 1.00 85.06 207 GLY A O 1
ATOM 1665 N N . ASP A 1 208 ? -7.346 1.323 -12.073 1.00 86.88 208 ASP A N 1
ATOM 1666 C CA . ASP A 1 208 ? -8.745 1.550 -12.441 1.00 86.88 208 ASP A CA 1
ATOM 1667 C C . ASP A 1 208 ? -8.991 3.065 -12.564 1.00 86.88 208 ASP A C 1
ATOM 1669 O O . ASP A 1 208 ? -8.902 3.763 -11.558 1.00 86.88 208 ASP A O 1
ATOM 1673 N N . PRO A 1 209 ? -9.255 3.610 -13.767 1.00 80.62 209 PRO A N 1
ATOM 1674 C CA . PRO A 1 209 ? -9.458 5.047 -13.953 1.00 80.62 209 PRO A CA 1
ATOM 1675 C C . PRO A 1 209 ? -10.787 5.553 -13.376 1.00 80.62 209 PRO A C 1
ATOM 1677 O O . PRO A 1 209 ? -10.995 6.760 -13.353 1.00 80.62 209 PRO 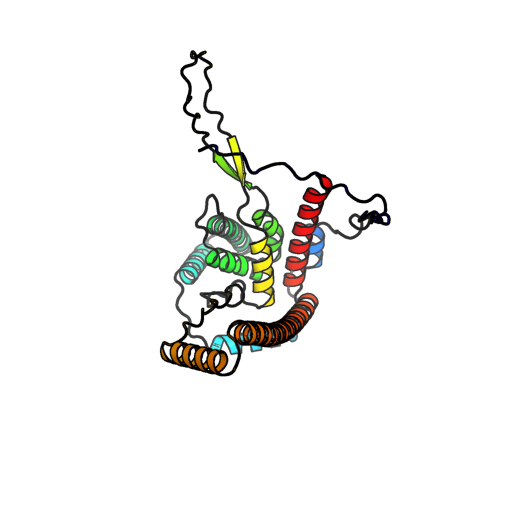A O 1
ATOM 1680 N N . THR A 1 210 ? -11.690 4.656 -12.961 1.00 83.06 210 THR A N 1
ATOM 1681 C CA . THR A 1 210 ? -12.972 5.020 -12.338 1.00 83.06 210 THR A CA 1
ATOM 1682 C C . THR A 1 210 ? -12.850 5.295 -10.841 1.00 83.06 210 THR A C 1
ATOM 1684 O O . THR A 1 210 ? -13.791 5.793 -10.227 1.00 83.06 210 THR A O 1
ATOM 1687 N N . ILE A 1 211 ? -11.704 4.965 -10.241 1.00 82.88 211 ILE A N 1
ATOM 1688 C CA . ILE A 1 211 ? -11.466 5.122 -8.811 1.00 82.88 211 ILE A CA 1
ATOM 1689 C C . ILE A 1 211 ? -10.774 6.462 -8.573 1.00 82.88 211 ILE A C 1
ATOM 1691 O O . ILE A 1 211 ? -9.563 6.567 -8.713 1.00 82.88 211 ILE A O 1
ATOM 1695 N N . ASP A 1 212 ? -11.525 7.477 -8.152 1.00 79.06 212 ASP A N 1
ATOM 1696 C CA . ASP A 1 212 ? -10.937 8.766 -7.755 1.00 79.06 212 ASP A CA 1
ATOM 1697 C C . ASP A 1 212 ? -10.243 8.695 -6.377 1.00 79.06 212 ASP A C 1
ATOM 1699 O O . ASP A 1 212 ? -9.392 9.524 -6.042 1.00 79.06 212 ASP A O 1
ATOM 1703 N N . SER A 1 213 ? -10.602 7.696 -5.561 1.00 83.31 213 SER A N 1
ATOM 1704 C CA . SER A 1 213 ? -10.098 7.499 -4.201 1.00 83.31 213 SER A CA 1
ATOM 1705 C C . SER A 1 213 ? -10.009 6.015 -3.842 1.00 83.31 213 SER A C 1
ATOM 1707 O O . SER A 1 213 ? -10.997 5.286 -3.920 1.00 83.31 213 SER A O 1
ATOM 1709 N N . PHE A 1 214 ? -8.828 5.562 -3.418 1.00 85.94 214 PHE A N 1
ATOM 1710 C CA . PHE A 1 214 ? -8.586 4.166 -3.054 1.00 85.94 214 PHE A CA 1
ATOM 1711 C C . PHE A 1 214 ? -9.128 3.857 -1.656 1.00 85.94 214 PHE A C 1
ATOM 1713 O O . PHE A 1 214 ? -8.501 4.193 -0.649 1.00 85.94 214 PHE A O 1
ATOM 1720 N N . GLU A 1 215 ? -10.273 3.179 -1.570 1.00 82.00 215 GLU A N 1
ATOM 1721 C CA . GLU A 1 215 ? -10.847 2.712 -0.295 1.00 82.00 215 GLU A CA 1
ATOM 1722 C C . GLU A 1 215 ? -9.836 1.871 0.502 1.00 82.00 215 GLU A C 1
ATOM 1724 O O . GLU A 1 215 ? -9.761 1.938 1.726 1.00 82.00 215 GLU A O 1
ATOM 1729 N N . SER A 1 216 ? -8.984 1.139 -0.213 1.00 82.94 216 SER A N 1
ATOM 1730 C CA . SER A 1 216 ? -7.920 0.316 0.348 1.00 82.94 216 SER A CA 1
ATOM 1731 C C . SER A 1 216 ? -6.833 1.058 1.112 1.00 82.94 216 SER A C 1
ATOM 1733 O O . SER A 1 216 ? -6.217 0.455 1.995 1.00 82.94 216 SER A O 1
ATOM 1735 N N . LEU A 1 217 ? -6.561 2.305 0.729 1.00 86.75 217 LEU A N 1
ATOM 1736 C CA . LEU A 1 217 ? -5.486 3.122 1.295 1.00 86.75 217 LEU A CA 1
ATOM 1737 C C . LEU A 1 217 ? -6.024 4.156 2.283 1.00 86.75 217 LEU A C 1
ATOM 1739 O O . LEU A 1 217 ? -5.308 4.591 3.181 1.00 86.75 217 LEU A O 1
ATOM 1743 N N . ASN A 1 218 ? -7.292 4.535 2.142 1.00 81.12 218 ASN A N 1
ATOM 1744 C CA . ASN A 1 218 ? -7.918 5.506 3.017 1.00 81.12 218 ASN A CA 1
ATOM 1745 C C . ASN A 1 218 ? -8.465 4.822 4.267 1.00 81.12 218 ASN A C 1
ATOM 1747 O O . ASN A 1 218 ? -9.474 4.118 4.239 1.00 81.12 218 ASN A O 1
ATOM 1751 N N . LEU A 1 219 ? -7.815 5.073 5.403 1.00 72.56 219 LEU A N 1
ATOM 1752 C CA . LEU A 1 219 ? -8.429 4.778 6.689 1.00 72.56 219 LEU A CA 1
ATOM 1753 C C . LEU A 1 219 ? -9.678 5.655 6.826 1.00 72.56 219 LEU A C 1
ATOM 1755 O O . LEU A 1 219 ? -9.578 6.871 6.630 1.00 72.56 219 LEU A O 1
ATOM 1759 N N . PRO A 1 220 ? -10.847 5.081 7.171 1.00 68.31 220 PRO A N 1
ATOM 1760 C CA . PRO A 1 220 ? -12.007 5.903 7.453 1.00 68.31 220 PRO A CA 1
ATOM 1761 C C . PRO A 1 220 ? -11.609 6.886 8.555 1.00 68.31 220 PRO A C 1
ATOM 1763 O O . PRO A 1 220 ? -10.974 6.465 9.534 1.00 68.31 220 PRO A O 1
ATOM 1766 N N . PRO A 1 221 ? -11.936 8.181 8.405 1.00 69.00 221 PRO A N 1
ATOM 1767 C CA . PRO A 1 221 ? -11.596 9.162 9.415 1.00 69.00 221 PRO A CA 1
ATOM 1768 C C . PRO A 1 221 ? -12.129 8.654 10.746 1.00 69.00 221 PRO A C 1
ATOM 1770 O O . PRO A 1 221 ? -13.288 8.234 10.843 1.00 69.00 221 PRO A O 1
ATOM 1773 N N . VAL A 1 222 ? -11.269 8.646 11.766 1.00 70.06 222 VAL A N 1
ATOM 1774 C CA . VAL A 1 222 ? -11.699 8.330 13.124 1.00 70.06 222 VAL A CA 1
ATOM 1775 C C . VAL A 1 222 ? -12.666 9.436 13.504 1.00 70.06 222 VAL A C 1
ATOM 1777 O O . VAL A 1 222 ? -12.261 10.530 13.889 1.00 70.06 222 VAL A O 1
ATOM 1780 N N . GLN A 1 223 ? -13.958 9.177 13.320 1.00 65.75 223 GLN A N 1
ATOM 1781 C CA . GLN A 1 223 ? -14.993 10.107 13.716 1.00 65.75 223 GLN A CA 1
ATOM 1782 C C . GLN A 1 223 ? -14.921 10.186 15.234 1.00 65.75 223 GLN A C 1
ATOM 1784 O O . GLN A 1 223 ? -15.417 9.307 15.944 1.00 65.75 223 GLN A O 1
ATOM 1789 N N . ALA A 1 224 ? -14.258 11.227 15.737 1.00 67.69 224 ALA A N 1
ATOM 1790 C CA . ALA A 1 224 ? -14.367 11.595 17.129 1.00 67.69 224 ALA A CA 1
ATOM 1791 C C . ALA A 1 224 ? -15.858 11.824 17.370 1.00 67.69 224 ALA A C 1
ATOM 1793 O O . ALA A 1 224 ? -16.436 12.784 16.857 1.00 67.69 224 ALA A O 1
ATOM 1794 N N . LYS A 1 225 ? -16.510 10.889 18.071 1.00 68.50 225 LYS A N 1
ATOM 1795 C CA . LYS A 1 225 ? -17.918 11.035 18.431 1.00 68.50 225 LYS A CA 1
ATOM 1796 C C . LYS A 1 225 ? -18.020 12.294 19.274 1.00 68.50 225 LYS A C 1
ATOM 1798 O O . LYS A 1 225 ? -17.679 12.288 20.456 1.00 68.50 225 LYS A O 1
ATOM 1803 N N . ARG A 1 226 ? -18.459 13.388 18.654 1.00 74.06 226 ARG A N 1
ATOM 1804 C CA . ARG A 1 226 ? -18.765 14.619 19.363 1.00 74.06 226 ARG A CA 1
ATOM 1805 C C . ARG A 1 226 ? -19.989 14.316 20.211 1.00 74.06 226 ARG A C 1
ATOM 1807 O O . ARG A 1 226 ? -21.093 14.187 19.686 1.00 74.06 226 ARG A O 1
ATOM 1814 N N . GLN A 1 227 ? -19.760 14.109 21.503 1.00 75.44 227 GLN A N 1
ATOM 1815 C CA . GLN A 1 227 ? -20.827 13.804 22.446 1.00 75.44 227 GLN A CA 1
ATOM 1816 C C . GLN A 1 227 ? -21.847 14.939 22.406 1.00 75.44 227 GLN A C 1
ATOM 1818 O O . GLN A 1 227 ? -21.483 16.119 22.468 1.00 75.44 227 GLN A O 1
ATOM 1823 N N . LYS A 1 228 ? -23.127 14.596 22.261 1.00 83.62 228 LYS A N 1
ATOM 1824 C CA . LYS A 1 228 ? -24.188 15.609 22.234 1.00 83.62 228 LYS A CA 1
ATOM 1825 C C . LYS A 1 228 ? -24.321 16.235 23.627 1.00 83.62 228 LYS A C 1
ATOM 1827 O O . LYS A 1 228 ? -24.099 15.570 24.639 1.00 83.62 228 LYS A O 1
ATOM 1832 N N . CYS A 1 229 ? -24.753 17.498 23.706 1.00 83.44 229 CYS A N 1
ATOM 1833 C CA . CYS A 1 229 ? -25.012 18.168 24.992 1.00 83.44 229 CYS A CA 1
ATOM 1834 C C . CYS A 1 229 ? -25.940 17.356 25.913 1.00 83.44 229 CYS A C 1
ATOM 1836 O O . CYS A 1 229 ? -25.774 17.378 27.132 1.00 83.44 229 CYS A O 1
ATOM 1838 N N . THR A 1 230 ? -26.895 16.616 25.346 1.00 83.81 230 THR A N 1
ATOM 1839 C CA . THR A 1 230 ? -27.793 15.726 26.092 1.00 83.81 230 THR A CA 1
ATOM 1840 C C . THR A 1 230 ? -27.055 14.552 26.738 1.00 83.81 230 THR A C 1
ATOM 1842 O O . THR A 1 230 ? -27.263 14.289 27.919 1.00 83.81 230 THR A O 1
ATOM 1845 N N . GLU A 1 231 ? -26.134 13.902 26.025 1.00 86.56 231 GLU A N 1
ATOM 1846 C CA . GLU A 1 231 ? -25.315 12.801 26.555 1.00 86.56 231 GLU A CA 1
ATOM 1847 C C . GLU A 1 231 ? -24.417 13.278 27.698 1.00 86.56 231 GLU A C 1
ATOM 1849 O O . GLU A 1 231 ? -24.334 12.629 28.740 1.00 86.56 231 GLU A O 1
ATOM 1854 N N . LEU A 1 232 ? -23.809 14.460 27.556 1.00 86.25 232 LEU A N 1
ATOM 1855 C CA . LEU A 1 232 ? -22.998 15.062 28.616 1.00 86.25 232 LEU A CA 1
ATOM 1856 C C . LEU A 1 232 ? -23.817 15.340 29.885 1.00 86.25 232 LEU A C 1
ATOM 1858 O O . LEU A 1 232 ? -23.322 15.111 30.991 1.00 86.25 232 LEU A O 1
ATOM 1862 N N . ARG A 1 233 ? -25.068 15.806 29.749 1.00 90.81 233 ARG A N 1
ATOM 1863 C CA . ARG A 1 233 ? -25.981 16.010 30.890 1.00 90.81 233 ARG A CA 1
ATOM 1864 C C . ARG A 1 233 ? -26.322 14.690 31.573 1.00 90.81 233 ARG A C 1
ATOM 1866 O O . ARG A 1 233 ? -26.250 14.619 32.798 1.00 90.81 233 ARG A O 1
ATOM 1873 N N . VAL A 1 234 ? -26.616 13.644 30.797 1.00 91.75 234 VAL A N 1
ATOM 1874 C CA . VAL A 1 234 ? -26.868 12.301 31.337 1.00 91.75 234 VAL A CA 1
ATOM 1875 C C . VAL A 1 234 ? -25.645 11.814 32.112 1.00 91.75 234 VAL A C 1
ATOM 1877 O O . VAL A 1 234 ? -25.773 11.532 33.299 1.00 91.75 234 VAL A O 1
ATOM 1880 N N . ILE A 1 235 ? -24.448 11.846 31.516 1.00 87.56 235 ILE A N 1
ATOM 1881 C CA . ILE A 1 235 ? -23.196 11.427 32.169 1.00 87.56 235 ILE A CA 1
ATOM 1882 C C . ILE A 1 235 ? -22.960 12.201 33.472 1.00 87.56 235 ILE A C 1
ATOM 1884 O O . ILE A 1 235 ? -22.621 11.596 34.490 1.00 87.56 235 ILE A O 1
ATOM 1888 N N . LYS A 1 236 ? -23.150 13.528 33.474 1.00 92.38 236 LYS A N 1
ATOM 1889 C CA . LYS A 1 236 ? -23.019 14.350 34.688 1.00 92.38 236 LYS A CA 1
ATOM 1890 C C . LYS A 1 236 ? -24.018 13.926 35.766 1.00 92.38 236 LYS A C 1
ATOM 1892 O O . LYS A 1 236 ? -23.605 13.709 36.902 1.00 92.38 236 LYS A O 1
ATOM 1897 N N . SER A 1 237 ? -25.289 13.735 35.407 1.00 89.19 237 SER A N 1
ATOM 1898 C CA . SER A 1 237 ? -26.328 13.304 36.351 1.00 89.19 237 SER A CA 1
ATOM 1899 C C . SER A 1 237 ? -26.042 11.916 36.941 1.00 89.19 237 SER A C 1
ATOM 1901 O O . SER A 1 237 ? -26.203 11.708 38.141 1.00 89.19 237 SER A O 1
ATOM 1903 N N . THR A 1 238 ? -25.532 10.972 36.139 1.00 88.38 238 THR A N 1
ATOM 1904 C CA . THR A 1 238 ? -25.155 9.632 36.610 1.00 88.38 238 THR A CA 1
ATOM 1905 C C . THR A 1 238 ? -23.951 9.692 37.547 1.00 88.38 238 THR A C 1
ATOM 1907 O O . THR A 1 238 ? -23.968 9.056 38.600 1.00 88.38 238 THR A O 1
ATOM 1910 N N . LYS A 1 239 ? -22.934 10.501 37.215 1.00 90.00 239 LYS A N 1
ATOM 1911 C CA . LYS A 1 239 ? -21.769 10.735 38.083 1.00 90.00 239 LYS A CA 1
ATOM 1912 C C . LYS A 1 239 ? -22.181 11.355 39.421 1.00 90.00 239 LYS A C 1
ATOM 1914 O O . LYS A 1 239 ? -21.685 10.925 40.455 1.00 90.00 239 LYS A O 1
ATOM 1919 N N . GLN A 1 240 ? -23.098 12.322 39.404 1.00 90.44 240 GLN A N 1
ATOM 1920 C CA . GLN A 1 240 ? -23.613 12.961 40.614 1.00 90.44 240 GLN A CA 1
ATOM 1921 C C . GLN A 1 240 ? -24.394 11.970 41.487 1.00 90.44 240 GLN A C 1
ATOM 1923 O O . GLN A 1 240 ? -24.128 11.879 42.679 1.00 90.44 240 GLN A O 1
ATOM 1928 N N . ARG A 1 241 ? -25.285 11.161 40.896 1.00 89.19 241 ARG A N 1
ATOM 1929 C CA . ARG A 1 241 ? -26.024 10.111 41.622 1.00 89.19 241 ARG A CA 1
ATOM 1930 C C . ARG A 1 241 ? -25.099 9.062 42.245 1.00 89.19 241 ARG A C 1
ATOM 1932 O O . ARG A 1 241 ? -25.376 8.590 43.340 1.00 89.19 241 ARG A O 1
ATOM 1939 N N . GLN A 1 242 ? -24.013 8.686 41.568 1.00 85.31 242 GLN A N 1
ATOM 1940 C CA . GLN A 1 242 ? -23.026 7.748 42.116 1.00 85.31 242 GLN A CA 1
ATOM 1941 C C . GLN A 1 242 ? -22.247 8.356 43.287 1.00 85.31 242 GLN A C 1
ATOM 1943 O O . GLN A 1 242 ? -22.101 7.688 44.301 1.00 85.31 242 GLN A O 1
ATOM 1948 N N . ASN A 1 243 ? -21.824 9.619 43.175 1.00 89.19 243 ASN A N 1
ATOM 1949 C CA . ASN A 1 243 ? -21.150 10.344 44.258 1.00 89.19 243 ASN A CA 1
ATOM 1950 C C . ASN A 1 243 ? -22.066 10.632 45.468 1.00 89.19 243 ASN A C 1
ATOM 1952 O O . ASN A 1 243 ? -21.566 10.934 46.539 1.00 89.19 243 ASN A O 1
ATOM 1956 N N . GLN A 1 244 ? -23.394 10.622 45.300 1.00 90.25 244 GLN A N 1
ATOM 1957 C CA . GLN A 1 244 ? -24.344 10.769 46.414 1.00 90.25 244 GLN A CA 1
ATOM 1958 C C . GLN A 1 244 ? -24.608 9.443 47.139 1.00 90.25 244 GLN A C 1
ATOM 1960 O O . GLN A 1 244 ? -24.934 9.444 48.319 1.00 90.25 244 GLN A O 1
ATOM 1965 N N . LYS A 1 245 ? -24.518 8.313 46.425 1.00 89.75 245 LYS A N 1
ATOM 1966 C CA . LYS A 1 245 ? -24.771 6.971 46.979 1.00 89.75 245 LYS A CA 1
ATOM 1967 C C . LYS A 1 245 ? -23.537 6.332 47.608 1.00 89.75 245 LYS A C 1
ATOM 1969 O O . LYS A 1 245 ? -23.673 5.461 48.457 1.00 89.75 245 LYS A O 1
ATOM 1974 N N . LEU A 1 246 ? -22.359 6.701 47.125 1.00 86.94 246 LEU A N 1
ATOM 1975 C CA . LEU A 1 246 ? -21.066 6.197 47.563 1.00 86.94 246 LEU A CA 1
ATOM 1976 C C . LEU A 1 246 ? -20.184 7.392 47.901 1.00 86.94 246 LEU A C 1
ATOM 1978 O O . LEU A 1 246 ? -20.348 8.453 47.301 1.00 86.94 246 LEU A O 1
ATOM 1982 N N . ASP A 1 247 ? -19.207 7.190 48.779 1.00 92.00 247 ASP A N 1
ATOM 1983 C CA . ASP A 1 247 ? -18.127 8.156 48.956 1.00 92.00 247 ASP A CA 1
ATOM 1984 C C . ASP A 1 247 ? -17.451 8.498 47.607 1.00 92.00 247 ASP A C 1
ATOM 1986 O O . ASP A 1 247 ? -17.415 7.679 46.677 1.00 92.00 247 ASP A O 1
ATOM 1990 N N . VAL A 1 248 ? -16.944 9.727 47.475 1.00 89.06 248 VAL A N 1
ATOM 1991 C CA . VAL A 1 248 ? -16.424 10.271 46.209 1.00 89.06 248 VAL A CA 1
ATOM 1992 C C . VAL A 1 248 ? -15.301 9.402 45.638 1.00 89.06 248 VAL A C 1
ATOM 1994 O O . VAL A 1 248 ? -15.263 9.182 44.416 1.00 89.06 248 VAL A O 1
ATOM 1997 N N . ASP A 1 249 ? -14.431 8.868 46.495 1.00 90.06 249 ASP A N 1
ATOM 1998 C CA . ASP A 1 249 ? -13.295 8.050 46.075 1.00 90.06 249 ASP A CA 1
ATOM 1999 C C . ASP A 1 249 ? -13.737 6.637 45.686 1.00 90.06 249 ASP A C 1
ATOM 2001 O O . ASP A 1 249 ? -13.334 6.123 44.633 1.00 90.06 249 ASP A O 1
ATOM 2005 N N . ALA A 1 250 ? -14.681 6.055 46.430 1.00 91.19 250 ALA A N 1
ATOM 2006 C CA . ALA A 1 250 ? -15.308 4.782 46.075 1.00 91.19 250 ALA A CA 1
ATOM 2007 C C . ALA A 1 250 ? -16.057 4.868 44.728 1.00 91.19 250 ALA A C 1
ATOM 2009 O O . ALA A 1 250 ? -15.896 4.008 43.855 1.00 91.19 250 ALA A O 1
ATOM 2010 N N . ALA A 1 251 ? -16.814 5.947 44.495 1.00 89.00 251 ALA A N 1
ATOM 2011 C CA . ALA A 1 251 ? -17.510 6.197 43.234 1.00 89.00 251 ALA A CA 1
ATOM 2012 C C . ALA A 1 251 ? -16.539 6.419 42.063 1.00 89.00 251 ALA A C 1
ATOM 2014 O O . ALA A 1 251 ? -16.821 6.046 40.918 1.00 89.00 251 ALA A O 1
ATOM 2015 N N . ARG A 1 252 ? -15.393 7.070 42.301 1.00 91.12 252 ARG A N 1
ATOM 2016 C CA . ARG A 1 252 ? -14.338 7.246 41.290 1.00 91.12 252 ARG A CA 1
ATOM 2017 C C . ARG A 1 252 ? -13.695 5.907 40.926 1.00 91.12 252 ARG A C 1
ATOM 2019 O O . ARG A 1 252 ? -13.610 5.607 39.735 1.00 91.12 252 ARG A O 1
ATOM 2026 N N . SER A 1 253 ? -13.324 5.100 41.919 1.00 90.94 253 SER A N 1
ATOM 2027 C CA . SER A 1 253 ? -12.730 3.773 41.718 1.00 90.94 253 SER A CA 1
ATOM 2028 C C . SER A 1 253 ? -13.668 2.839 40.944 1.00 90.94 253 SER A C 1
ATOM 2030 O O . SER A 1 253 ? -13.275 2.259 39.930 1.00 90.94 253 SER A O 1
ATOM 2032 N N . LEU A 1 254 ? -14.954 2.792 41.315 1.00 91.31 254 LEU A N 1
ATOM 2033 C CA . LEU A 1 254 ? -15.953 1.985 40.609 1.00 91.31 254 LEU A CA 1
ATOM 2034 C C . LEU A 1 254 ? -16.099 2.398 39.135 1.00 91.31 254 LEU A C 1
ATOM 2036 O O . LEU A 1 254 ? -16.147 1.541 38.252 1.00 91.31 254 LEU A O 1
ATOM 2040 N N . ARG A 1 255 ? -16.135 3.706 38.846 1.00 89.81 255 ARG A N 1
ATOM 2041 C CA . ARG A 1 255 ? -16.195 4.217 37.464 1.00 89.81 255 ARG A CA 1
ATOM 2042 C C . ARG A 1 255 ? -14.952 3.857 36.666 1.00 89.81 255 ARG A C 1
ATOM 2044 O O . ARG A 1 255 ? -15.083 3.469 35.508 1.00 89.81 255 ARG A O 1
ATOM 2051 N N . ALA A 1 256 ? -13.770 3.972 37.269 1.00 91.44 256 ALA A N 1
ATOM 2052 C CA . ALA A 1 256 ? -12.527 3.562 36.630 1.00 91.44 256 ALA A CA 1
ATOM 2053 C C . ALA A 1 256 ? -12.571 2.065 36.292 1.00 91.44 256 ALA A C 1
ATOM 2055 O O . ALA A 1 256 ? -12.337 1.692 35.147 1.00 91.44 256 ALA A O 1
ATOM 2056 N N . GLN A 1 257 ? -13.001 1.218 37.231 1.00 92.31 257 GLN A N 1
ATOM 2057 C CA . GLN A 1 257 ? -13.131 -0.220 37.002 1.00 92.31 257 GLN A CA 1
ATOM 2058 C C . GLN A 1 257 ? -14.159 -0.551 35.906 1.00 92.31 257 GLN A C 1
ATOM 2060 O O . GLN A 1 257 ? -13.893 -1.386 35.041 1.00 92.31 257 GLN A O 1
ATOM 2065 N N . GLN A 1 258 ? -15.321 0.108 35.905 1.00 91.81 258 GLN A N 1
ATOM 2066 C CA . GLN A 1 258 ? -16.341 -0.052 34.862 1.00 91.81 258 GLN A CA 1
ATOM 2067 C C . GLN A 1 258 ? -15.835 0.411 33.490 1.00 91.81 258 GLN A C 1
ATOM 2069 O O . GLN A 1 258 ? -16.086 -0.265 32.493 1.00 91.81 258 GLN A O 1
ATOM 2074 N N . SER A 1 259 ? -15.095 1.522 33.436 1.00 90.19 259 SER A N 1
ATOM 2075 C CA . SER A 1 259 ? -14.472 2.030 32.210 1.00 90.19 259 SER A CA 1
ATOM 2076 C C . SER A 1 259 ? -13.397 1.080 31.692 1.00 90.19 259 SER A C 1
ATOM 2078 O O . SER A 1 259 ? -13.373 0.782 30.504 1.00 90.19 259 SER A O 1
ATOM 2080 N N . CYS A 1 260 ? -12.541 0.543 32.563 1.00 91.81 260 CYS A N 1
ATOM 2081 C CA . CYS A 1 260 ? -11.546 -0.454 32.176 1.00 91.81 260 CYS A CA 1
ATOM 2082 C C . CYS A 1 260 ? -12.218 -1.713 31.615 1.00 91.81 260 CYS A C 1
ATOM 2084 O O . CYS A 1 260 ? -11.821 -2.197 30.558 1.00 91.81 260 CYS A O 1
ATOM 2086 N N . LYS A 1 261 ? -13.279 -2.208 32.269 1.00 94.12 261 LYS A N 1
ATOM 2087 C CA . LYS A 1 261 ? -14.047 -3.370 31.794 1.00 94.12 261 LYS A CA 1
ATOM 2088 C C . LYS A 1 261 ? -14.696 -3.107 30.432 1.00 94.12 261 LYS A C 1
ATOM 2090 O O . LYS A 1 261 ? -14.596 -3.952 29.548 1.00 94.12 261 LYS A O 1
ATOM 2095 N N . SER A 1 262 ? -15.327 -1.949 30.232 1.00 90.88 262 SER A N 1
ATOM 2096 C CA . SER A 1 262 ? -15.974 -1.616 28.955 1.00 90.88 262 SER A CA 1
ATOM 2097 C C . SER A 1 262 ? -14.967 -1.356 27.831 1.00 90.88 262 SER A C 1
ATOM 2099 O O . SER A 1 262 ? -15.175 -1.795 26.703 1.00 90.88 262 SER A O 1
ATOM 2101 N N . MET A 1 263 ? -13.839 -0.706 28.120 1.00 91.06 263 MET A N 1
ATOM 2102 C CA . MET A 1 263 ? -12.765 -0.526 27.144 1.00 91.06 263 MET A CA 1
ATOM 2103 C C . MET A 1 263 ? -12.129 -1.861 26.760 1.00 91.06 263 MET A C 1
ATOM 2105 O O . MET A 1 263 ? -11.866 -2.076 25.579 1.00 91.06 263 MET A O 1
ATOM 2109 N N . ALA A 1 264 ? -11.936 -2.773 27.717 1.00 93.31 264 ALA A N 1
ATOM 2110 C CA . ALA A 1 264 ? -11.413 -4.108 27.446 1.00 93.31 264 ALA A CA 1
ATOM 2111 C C . ALA A 1 264 ? -12.352 -4.911 26.533 1.00 93.31 264 ALA A C 1
ATOM 2113 O O . ALA A 1 264 ? -11.892 -5.503 25.559 1.00 93.31 264 ALA A O 1
ATOM 2114 N N . THR A 1 265 ? -13.669 -4.883 26.773 1.00 94.56 265 THR A N 1
ATOM 2115 C CA . THR A 1 265 ? -14.631 -5.589 25.907 1.00 94.56 265 THR A CA 1
ATOM 2116 C C . THR A 1 265 ? -14.701 -4.984 24.505 1.00 94.56 265 THR A C 1
ATOM 2118 O O . THR A 1 265 ? -14.729 -5.725 23.520 1.00 94.56 265 THR A O 1
ATOM 2121 N N . VAL A 1 266 ? -14.665 -3.652 24.380 1.00 92.56 266 VAL A N 1
ATOM 2122 C CA . VAL A 1 266 ? -14.602 -2.967 23.077 1.00 92.56 266 VAL A CA 1
ATOM 2123 C C . VAL A 1 266 ? -13.299 -3.294 22.344 1.00 92.56 266 VAL A C 1
ATOM 2125 O O . VAL A 1 266 ? -13.327 -3.574 21.144 1.00 92.56 266 VAL A O 1
ATOM 2128 N N . ALA A 1 267 ? -12.165 -3.300 23.047 1.00 92.44 267 ALA A N 1
ATOM 2129 C CA . ALA A 1 267 ? -10.863 -3.631 22.479 1.00 92.44 267 ALA A CA 1
ATOM 2130 C C . ALA A 1 267 ? -10.810 -5.084 21.985 1.00 92.44 267 ALA A C 1
ATOM 2132 O O . ALA A 1 267 ? -10.356 -5.327 20.864 1.00 92.44 267 ALA A O 1
ATOM 2133 N N . GLU A 1 268 ? -11.324 -6.039 22.764 1.00 94.12 268 GLU A N 1
ATOM 2134 C CA . GLU A 1 268 ? -11.387 -7.448 22.363 1.00 94.12 268 GLU A CA 1
ATOM 2135 C C . GLU A 1 268 ? -12.338 -7.665 21.180 1.00 94.12 268 GLU A C 1
ATOM 2137 O O . GLU A 1 268 ? -11.969 -8.343 20.218 1.00 94.12 268 GLU A O 1
ATOM 2142 N N . LYS A 1 269 ? -13.505 -7.005 21.158 1.00 94.94 269 LYS A N 1
ATOM 2143 C CA . LYS A 1 269 ? -14.397 -7.030 19.988 1.00 94.94 269 LYS A CA 1
ATOM 2144 C C . LYS A 1 269 ? -13.697 -6.484 18.737 1.00 94.94 269 LYS A C 1
ATOM 2146 O O . LYS A 1 269 ? -13.691 -7.143 17.698 1.00 94.94 269 LYS A O 1
ATOM 2151 N N . ALA A 1 270 ? -13.035 -5.330 18.840 1.00 89.75 270 ALA A N 1
ATOM 2152 C CA . ALA A 1 270 ? -12.293 -4.738 17.726 1.00 89.75 270 ALA A CA 1
ATOM 2153 C C . ALA A 1 270 ? -11.139 -5.642 17.251 1.00 89.75 270 ALA A C 1
ATOM 2155 O O . ALA A 1 270 ? -10.873 -5.752 16.053 1.00 89.75 270 ALA A O 1
ATOM 2156 N N . LYS A 1 271 ? -10.450 -6.326 18.172 1.00 93.88 271 LYS A N 1
ATOM 2157 C CA . LYS A 1 271 ? -9.395 -7.300 17.860 1.00 93.88 271 LYS A CA 1
ATOM 2158 C C . LYS A 1 271 ? -9.956 -8.525 17.137 1.00 93.88 271 LYS A C 1
ATOM 2160 O O . LYS A 1 271 ? -9.346 -8.969 16.162 1.00 93.88 271 LYS A O 1
ATOM 2165 N N . ALA A 1 272 ? -11.108 -9.042 17.563 1.00 94.75 272 ALA A N 1
ATOM 2166 C CA . ALA A 1 272 ? -11.797 -10.145 16.897 1.00 94.75 272 ALA A CA 1
ATOM 2167 C C . ALA A 1 272 ? -12.217 -9.766 15.466 1.00 94.75 272 ALA A C 1
ATOM 2169 O O . ALA A 1 272 ? -11.880 -10.478 14.520 1.00 94.75 272 ALA A O 1
ATOM 2170 N N . GLU A 1 273 ? -12.839 -8.599 15.278 1.00 93.25 273 GLU A N 1
ATOM 2171 C CA . GLU A 1 273 ? -13.217 -8.088 13.953 1.00 93.25 273 GLU A CA 1
ATOM 2172 C C . GLU A 1 273 ? -11.996 -7.907 13.033 1.00 93.25 273 GLU A C 1
ATOM 2174 O O . GLU A 1 273 ? -12.007 -8.341 11.877 1.00 93.25 273 GLU A O 1
ATOM 2179 N N . ARG A 1 274 ? -10.895 -7.336 13.547 1.00 89.75 274 ARG A N 1
ATOM 2180 C CA . ARG A 1 274 ? -9.628 -7.212 12.800 1.00 89.75 274 ARG A CA 1
ATOM 2181 C C . ARG A 1 274 ? -9.053 -8.574 12.412 1.00 89.75 274 ARG A C 1
ATOM 2183 O O . ARG A 1 274 ? -8.540 -8.711 11.303 1.00 89.75 274 ARG A O 1
ATOM 2190 N N . ARG A 1 275 ? -9.138 -9.585 13.287 1.00 94.00 275 ARG A N 1
ATOM 2191 C CA . ARG A 1 275 ? -8.688 -10.957 12.989 1.00 94.00 275 ARG A CA 1
ATOM 2192 C C . ARG A 1 275 ? -9.497 -11.577 11.853 1.00 94.00 275 ARG A C 1
ATOM 2194 O O . ARG A 1 275 ? -8.893 -12.170 10.963 1.00 94.00 275 ARG A O 1
ATOM 2201 N N . VAL A 1 276 ? -10.821 -11.414 11.852 1.00 95.19 276 VAL A N 1
ATOM 2202 C CA . VAL A 1 276 ? -11.691 -11.904 10.768 1.00 95.19 276 VAL A CA 1
ATOM 2203 C C . VAL A 1 276 ? -11.322 -11.238 9.442 1.00 95.19 276 VAL A C 1
ATOM 2205 O O . VAL A 1 276 ? -11.029 -11.936 8.472 1.00 95.19 276 VAL A O 1
ATOM 2208 N N . LYS A 1 277 ? -11.223 -9.900 9.414 1.00 90.62 277 LYS A N 1
ATOM 2209 C CA . LYS A 1 277 ? -10.820 -9.151 8.210 1.00 90.62 277 LYS A CA 1
ATOM 2210 C C . LYS A 1 277 ? -9.433 -9.560 7.705 1.00 90.62 277 LYS A C 1
ATOM 2212 O O . LYS A 1 277 ? -9.255 -9.766 6.508 1.00 90.62 277 LYS A O 1
ATOM 2217 N N . ARG A 1 278 ? -8.460 -9.734 8.609 1.00 91.25 278 ARG A N 1
ATOM 2218 C CA . ARG A 1 278 ? -7.103 -10.192 8.267 1.00 91.25 278 ARG A CA 1
ATOM 2219 C C . ARG A 1 278 ? -7.117 -11.590 7.654 1.00 91.25 278 ARG A C 1
ATOM 2221 O O . ARG A 1 278 ? -6.455 -11.800 6.646 1.00 91.25 278 ARG A O 1
ATOM 2228 N N . LYS A 1 279 ? -7.872 -12.531 8.234 1.00 95.06 279 LYS A N 1
ATOM 2229 C CA . LYS A 1 279 ? -8.006 -13.893 7.694 1.00 95.06 279 LYS A CA 1
ATOM 2230 C C . LYS A 1 279 ? -8.612 -13.882 6.289 1.00 95.06 279 LYS A C 1
ATOM 2232 O O . LYS A 1 279 ? -8.081 -14.553 5.411 1.00 95.06 279 LYS A O 1
ATOM 2237 N N . ALA A 1 280 ? -9.661 -13.091 6.066 1.00 93.25 280 ALA A N 1
ATOM 2238 C CA . ALA A 1 280 ? -10.278 -12.948 4.749 1.00 93.25 280 ALA A CA 1
ATOM 2239 C C . ALA A 1 280 ? -9.307 -12.346 3.715 1.00 93.25 280 ALA A C 1
ATOM 2241 O O . ALA A 1 280 ? -9.153 -12.891 2.626 1.00 93.25 280 ALA A O 1
ATOM 2242 N N . ALA A 1 281 ? -8.593 -11.272 4.074 1.00 91.00 281 ALA A N 1
ATOM 2243 C CA . ALA A 1 281 ? -7.589 -10.660 3.201 1.00 91.00 281 ALA A CA 1
ATOM 2244 C C . ALA A 1 281 ? -6.431 -11.619 2.880 1.00 91.00 281 ALA A C 1
ATOM 2246 O O . ALA A 1 281 ? -5.986 -11.690 1.740 1.00 91.00 281 ALA A O 1
ATOM 2247 N N . PHE A 1 282 ? -5.976 -12.398 3.864 1.00 94.19 282 PHE A N 1
ATOM 2248 C CA . PHE A 1 282 ? -4.940 -13.408 3.662 1.00 94.19 282 PHE A CA 1
ATOM 2249 C C . PHE A 1 282 ? -5.405 -14.542 2.737 1.00 94.19 282 PHE A C 1
ATOM 2251 O O . PHE A 1 282 ? -4.655 -14.964 1.859 1.00 94.19 282 PHE A O 1
ATOM 2258 N N . ALA A 1 283 ? -6.648 -15.009 2.890 1.00 95.62 283 ALA A N 1
ATOM 2259 C CA . ALA A 1 283 ? -7.229 -16.005 1.993 1.00 95.62 283 ALA A CA 1
ATOM 2260 C C . ALA A 1 283 ? -7.316 -15.483 0.547 1.00 95.62 283 ALA A C 1
ATOM 2262 O O . ALA A 1 283 ? -6.935 -16.199 -0.378 1.00 95.62 283 ALA A O 1
ATOM 2263 N N . LEU A 1 284 ? -7.733 -14.223 0.361 1.00 94.56 284 LEU A N 1
ATOM 2264 C CA . LEU A 1 284 ? -7.747 -13.559 -0.947 1.00 94.56 284 LEU A CA 1
ATOM 2265 C C . LEU A 1 284 ? -6.341 -13.461 -1.551 1.00 94.56 284 LEU A C 1
ATOM 2267 O O . LEU A 1 284 ? -6.155 -13.798 -2.718 1.00 94.56 284 LEU A O 1
ATOM 2271 N N . LEU A 1 285 ? -5.349 -13.035 -0.763 1.00 94.88 285 LEU A N 1
ATOM 2272 C CA . LEU A 1 285 ? -3.960 -12.951 -1.212 1.00 94.88 285 LEU A CA 1
ATOM 2273 C C . LEU A 1 285 ? -3.449 -14.319 -1.671 1.00 94.88 285 LEU A C 1
ATOM 2275 O O . LEU A 1 285 ? -2.915 -14.434 -2.769 1.00 94.88 285 LEU A O 1
ATOM 2279 N N . LYS A 1 286 ? -3.657 -15.364 -0.861 1.00 96.00 286 LYS A N 1
ATOM 2280 C CA . LYS A 1 286 ? -3.240 -16.731 -1.193 1.00 96.00 286 LYS A CA 1
ATOM 2281 C C . LYS A 1 286 ? -3.891 -17.214 -2.487 1.00 96.00 286 LYS A C 1
ATOM 2283 O O . LYS A 1 286 ? -3.208 -17.793 -3.323 1.00 96.00 286 LYS A O 1
ATOM 2288 N N . LEU A 1 287 ? -5.185 -16.946 -2.659 1.00 96.56 287 LEU A N 1
ATOM 2289 C CA . LEU A 1 287 ? -5.908 -17.272 -3.884 1.00 96.56 287 LEU A CA 1
ATOM 2290 C C . LEU A 1 287 ? -5.321 -16.536 -5.095 1.00 96.56 287 LEU A C 1
ATOM 2292 O O . LEU A 1 287 ? -5.122 -17.144 -6.139 1.00 96.56 287 LEU A O 1
ATOM 2296 N N . LYS A 1 288 ? -5.018 -15.241 -4.984 1.00 96.00 288 LYS A N 1
ATOM 2297 C CA . LYS A 1 288 ? -4.471 -14.502 -6.124 1.00 96.00 288 LYS A CA 1
ATOM 2298 C C . LYS A 1 288 ? -3.036 -14.878 -6.453 1.00 96.00 288 LYS A C 1
ATOM 2300 O O . LYS A 1 288 ? -2.722 -15.010 -7.627 1.00 96.00 288 LYS A O 1
ATOM 2305 N N . LEU A 1 289 ? -2.186 -15.108 -5.457 1.00 95.75 289 LEU A N 1
ATOM 2306 C CA . LEU A 1 289 ? -0.799 -15.515 -5.692 1.00 95.75 289 LEU A CA 1
ATOM 2307 C C . LEU A 1 289 ? -0.691 -16.861 -6.422 1.00 95.75 289 LEU A C 1
ATOM 2309 O O . LEU A 1 289 ? 0.280 -17.079 -7.139 1.00 95.75 289 LEU A O 1
ATOM 2313 N N . THR A 1 290 ? -1.677 -17.754 -6.277 1.00 95.38 290 THR A N 1
ATOM 2314 C CA . THR A 1 290 ? -1.688 -19.032 -7.003 1.00 95.38 290 THR A CA 1
ATOM 2315 C C . THR A 1 290 ? -2.173 -18.911 -8.447 1.00 95.38 290 THR A C 1
ATOM 2317 O O . THR A 1 290 ? -1.766 -19.716 -9.281 1.00 95.38 290 THR A O 1
ATOM 2320 N N . HIS A 1 291 ? -3.012 -17.920 -8.767 1.00 94.69 291 HIS A N 1
ATOM 2321 C CA . HIS A 1 291 ? -3.653 -17.803 -10.085 1.00 94.69 291 HIS A CA 1
ATOM 2322 C C . HIS A 1 291 ? -3.073 -16.680 -10.955 1.00 94.69 291 HIS A C 1
ATOM 2324 O O . HIS A 1 291 ? -3.044 -16.801 -12.180 1.00 94.69 291 HIS A O 1
ATOM 2330 N N . ASP A 1 292 ? -2.600 -15.593 -10.348 1.00 95.56 292 ASP A N 1
ATOM 2331 C CA . ASP A 1 292 ? -2.071 -14.422 -11.037 1.00 95.56 292 ASP A CA 1
ATOM 2332 C C . ASP A 1 292 ? -0.541 -14.379 -10.946 1.00 95.56 292 ASP A C 1
ATOM 2334 O O . ASP A 1 292 ? 0.053 -13.967 -9.946 1.00 95.56 292 ASP A O 1
ATOM 2338 N N . LYS A 1 293 ? 0.106 -14.776 -12.047 1.00 95.50 293 LYS A N 1
ATOM 2339 C CA . LYS A 1 293 ? 1.568 -14.745 -12.185 1.00 95.50 293 LYS A CA 1
ATOM 2340 C C . LYS A 1 293 ? 2.134 -13.329 -12.110 1.00 95.50 293 LYS A C 1
ATOM 2342 O O . LYS A 1 293 ? 3.253 -13.156 -11.634 1.00 95.50 293 LYS A O 1
ATOM 2347 N N . SER A 1 294 ? 1.379 -12.325 -12.558 1.00 95.25 294 SER A N 1
ATOM 2348 C CA . SER A 1 294 ? 1.807 -10.927 -12.486 1.00 95.25 294 SER A CA 1
ATOM 2349 C C . SER A 1 294 ? 1.811 -10.446 -11.047 1.00 95.25 294 SER A C 1
ATOM 2351 O O . SER A 1 294 ? 2.736 -9.737 -10.645 1.00 95.25 294 SER A O 1
ATOM 2353 N N . LEU A 1 295 ? 0.802 -10.825 -10.256 1.00 96.56 295 LEU A N 1
ATOM 2354 C CA . LEU A 1 295 ? 0.763 -10.482 -8.835 1.00 96.56 295 LEU A CA 1
ATOM 2355 C C . LEU A 1 295 ? 1.855 -11.219 -8.068 1.00 96.56 295 LEU A C 1
ATOM 2357 O O . LEU A 1 295 ? 2.512 -10.612 -7.227 1.00 96.56 295 LEU A O 1
ATOM 2361 N N . LEU A 1 296 ? 2.085 -12.494 -8.383 1.00 96.19 296 LEU A N 1
ATOM 2362 C CA . LEU A 1 296 ? 3.168 -13.271 -7.788 1.00 96.19 296 LEU A CA 1
ATOM 2363 C C . LEU A 1 296 ? 4.538 -12.642 -8.069 1.00 96.19 296 LEU A C 1
ATOM 2365 O O . LEU A 1 296 ? 5.327 -12.476 -7.143 1.00 96.19 296 LEU A O 1
ATOM 2369 N N . ALA A 1 297 ? 4.796 -12.245 -9.319 1.00 96.06 297 ALA A N 1
ATOM 2370 C CA . ALA A 1 297 ? 6.025 -11.556 -9.702 1.00 96.06 297 ALA A CA 1
ATOM 2371 C C . ALA A 1 297 ? 6.193 -10.236 -8.939 1.00 96.06 297 ALA A C 1
ATOM 2373 O O . ALA A 1 297 ? 7.236 -10.001 -8.339 1.00 96.06 297 ALA A O 1
ATOM 2374 N N . LEU A 1 298 ? 5.143 -9.410 -8.897 1.00 97.00 298 LEU A N 1
ATOM 2375 C CA . LEU A 1 298 ? 5.136 -8.154 -8.149 1.00 97.00 298 LEU A CA 1
ATOM 2376 C C . LEU A 1 298 ? 5.425 -8.374 -6.656 1.00 97.00 298 LEU A C 1
ATOM 2378 O O . LEU A 1 298 ? 6.283 -7.703 -6.091 1.00 97.00 298 LEU A O 1
ATOM 2382 N N . TYR A 1 299 ? 4.733 -9.325 -6.027 1.00 97.25 299 TYR A N 1
ATOM 2383 C CA . TYR A 1 299 ? 4.895 -9.651 -4.612 1.00 97.25 299 TYR A CA 1
ATOM 2384 C C . TYR A 1 299 ? 6.314 -10.138 -4.302 1.00 97.25 299 TYR A C 1
ATOM 2386 O O . TYR A 1 299 ? 6.932 -9.657 -3.355 1.00 97.25 299 TYR A O 1
ATOM 2394 N N . ALA A 1 300 ? 6.844 -11.057 -5.114 1.00 96.12 300 ALA A N 1
ATOM 2395 C CA . ALA A 1 300 ? 8.193 -11.587 -4.952 1.00 96.12 300 ALA A CA 1
ATOM 2396 C C . ALA A 1 300 ? 9.255 -10.492 -5.113 1.00 96.12 300 ALA A C 1
ATOM 2398 O O . ALA A 1 300 ? 10.167 -10.407 -4.297 1.00 96.12 300 ALA A O 1
ATOM 2399 N N . THR A 1 301 ? 9.113 -9.613 -6.109 1.00 96.25 301 THR A N 1
ATOM 2400 C CA . THR A 1 301 ? 10.032 -8.485 -6.300 1.00 96.25 301 THR A CA 1
ATOM 2401 C C . THR A 1 301 ? 9.980 -7.500 -5.137 1.00 96.25 301 THR A C 1
ATOM 2403 O O . THR A 1 301 ? 11.030 -7.076 -4.668 1.00 96.25 301 THR A O 1
ATOM 2406 N N . VAL A 1 302 ? 8.794 -7.160 -4.623 1.00 96.88 302 VAL A N 1
ATOM 2407 C CA . VAL A 1 302 ? 8.690 -6.298 -3.435 1.00 96.88 302 VAL A CA 1
ATOM 2408 C C . VAL A 1 302 ? 9.342 -6.964 -2.225 1.00 96.88 302 VAL A C 1
ATOM 2410 O O . VAL A 1 302 ? 10.138 -6.321 -1.548 1.00 96.88 302 VAL A O 1
ATOM 2413 N N . ALA A 1 303 ? 9.069 -8.247 -1.976 1.00 96.44 303 ALA A N 1
ATOM 2414 C CA . ALA A 1 303 ? 9.703 -8.988 -0.888 1.00 96.44 303 ALA A CA 1
ATOM 2415 C C . ALA A 1 303 ? 11.235 -8.984 -1.013 1.00 96.44 303 ALA A C 1
ATOM 2417 O O . ALA A 1 303 ? 11.921 -8.744 -0.025 1.00 96.44 303 ALA A O 1
ATOM 2418 N N . GLN A 1 304 ? 11.757 -9.164 -2.227 1.00 94.88 304 GLN A N 1
ATOM 2419 C CA . GLN A 1 304 ? 13.188 -9.124 -2.504 1.00 94.88 304 GLN A CA 1
ATOM 2420 C C . GLN A 1 304 ? 13.808 -7.756 -2.190 1.00 94.88 304 GLN A C 1
ATOM 2422 O O . GLN A 1 304 ? 14.826 -7.697 -1.507 1.00 94.88 304 GLN A O 1
ATOM 2427 N N . ILE A 1 305 ? 13.158 -6.661 -2.599 1.00 95.19 305 ILE A N 1
ATOM 2428 C CA . ILE A 1 305 ? 13.602 -5.294 -2.279 1.00 95.19 305 ILE A CA 1
ATOM 2429 C C . ILE A 1 305 ? 13.690 -5.088 -0.755 1.00 95.19 305 ILE A C 1
ATOM 2431 O O . ILE A 1 305 ? 14.647 -4.496 -0.262 1.00 95.19 305 ILE A O 1
ATOM 2435 N N . PHE A 1 306 ? 12.716 -5.594 0.012 1.00 95.75 306 PHE A N 1
ATOM 2436 C CA . PHE A 1 306 ? 12.763 -5.526 1.478 1.00 95.75 306 PHE A CA 1
ATOM 2437 C C . PHE A 1 306 ? 13.882 -6.387 2.073 1.00 95.75 306 PHE A C 1
ATOM 2439 O O . PHE A 1 306 ? 14.531 -5.948 3.018 1.00 95.75 306 PHE A O 1
ATOM 2446 N N . ILE A 1 307 ? 14.114 -7.590 1.543 1.00 94.12 307 ILE A N 1
ATOM 2447 C CA . ILE A 1 307 ? 15.203 -8.468 1.996 1.00 94.12 307 ILE A CA 1
ATOM 2448 C C . ILE A 1 307 ? 16.555 -7.778 1.795 1.00 94.12 307 ILE A C 1
ATOM 2450 O O . ILE A 1 307 ? 17.361 -7.746 2.720 1.00 94.12 307 ILE A O 1
ATOM 2454 N N . GLU A 1 308 ? 16.784 -7.183 0.624 1.00 92.44 308 GLU A N 1
ATOM 2455 C CA . GLU A 1 308 ? 18.017 -6.448 0.315 1.00 92.44 308 GLU A CA 1
ATOM 2456 C C . GLU A 1 308 ? 18.209 -5.245 1.243 1.00 92.44 308 GLU A C 1
ATOM 2458 O O . GLU A 1 308 ? 19.293 -5.051 1.792 1.00 92.44 308 GLU A O 1
ATOM 2463 N N . ALA A 1 309 ? 17.147 -4.474 1.483 1.00 92.00 309 ALA A N 1
ATOM 2464 C CA . ALA A 1 309 ? 17.181 -3.343 2.404 1.00 92.00 309 ALA A CA 1
ATOM 2465 C C . ALA A 1 309 ? 17.524 -3.770 3.839 1.00 92.00 309 ALA A C 1
ATOM 2467 O O . ALA A 1 309 ? 18.394 -3.178 4.473 1.00 92.00 309 ALA A O 1
ATOM 2468 N N . LEU A 1 310 ? 16.883 -4.834 4.333 1.00 93.06 310 LEU A N 1
ATOM 2469 C CA . LEU A 1 310 ? 17.139 -5.370 5.669 1.00 93.06 310 LEU A CA 1
ATOM 2470 C C . LEU A 1 310 ? 18.551 -5.945 5.796 1.00 93.06 310 LEU A C 1
ATOM 2472 O O . LEU A 1 310 ? 19.182 -5.766 6.833 1.00 93.06 310 LEU A O 1
ATOM 2476 N N . ALA A 1 311 ? 19.070 -6.601 4.757 1.00 91.75 311 ALA A N 1
ATOM 2477 C CA . ALA A 1 311 ? 20.439 -7.106 4.749 1.00 91.75 311 ALA A CA 1
ATOM 2478 C C . ALA A 1 311 ? 21.463 -5.966 4.866 1.00 91.75 311 ALA A C 1
ATOM 2480 O O . ALA A 1 311 ? 22.434 -6.087 5.611 1.00 91.75 311 ALA A O 1
ATOM 2481 N N . ILE A 1 312 ? 21.221 -4.841 4.182 1.00 90.75 312 ILE A N 1
ATOM 2482 C CA . ILE A 1 312 ? 22.051 -3.635 4.294 1.00 90.75 312 ILE A CA 1
ATOM 2483 C C . ILE A 1 312 ? 21.985 -3.049 5.709 1.00 90.75 312 ILE A C 1
ATOM 2485 O O . ILE A 1 312 ? 23.012 -2.623 6.230 1.00 90.75 312 ILE A O 1
ATOM 2489 N N . ASP A 1 313 ? 20.801 -3.002 6.318 1.00 90.12 313 ASP A N 1
ATOM 2490 C CA . ASP A 1 313 ? 20.623 -2.411 7.648 1.00 90.12 313 ASP A CA 1
ATOM 2491 C C . ASP A 1 313 ? 21.228 -3.281 8.760 1.00 90.12 313 ASP A C 1
ATOM 2493 O O . ASP A 1 313 ? 21.850 -2.752 9.680 1.00 90.12 313 ASP A O 1
ATOM 2497 N N . VAL A 1 314 ? 21.095 -4.608 8.669 1.00 91.88 314 VAL A N 1
ATOM 2498 C CA . VAL A 1 314 ? 21.674 -5.550 9.642 1.00 91.88 314 VAL A CA 1
ATOM 2499 C C . VAL A 1 314 ? 23.189 -5.674 9.467 1.00 91.88 314 VAL A C 1
ATOM 2501 O O . VAL A 1 314 ? 23.909 -5.698 10.456 1.00 91.88 314 VAL A O 1
ATOM 2504 N N . GLY A 1 315 ? 23.695 -5.701 8.230 1.00 82.38 315 GLY A N 1
ATOM 2505 C CA . GLY A 1 315 ? 25.132 -5.818 7.944 1.00 82.38 315 GLY A CA 1
ATOM 2506 C C . GLY A 1 315 ? 25.958 -4.556 8.225 1.00 82.38 315 GLY A C 1
ATOM 2507 O O . GLY A 1 315 ? 27.169 -4.571 8.030 1.00 82.38 315 GLY A O 1
ATOM 2508 N N . LYS A 1 316 ? 25.316 -3.458 8.640 1.00 62.81 316 LYS A N 1
ATOM 2509 C CA . LYS A 1 316 ? 25.963 -2.203 9.059 1.00 62.81 316 LYS A CA 1
ATOM 2510 C C . LYS A 1 316 ? 26.142 -2.078 10.579 1.00 62.81 316 LYS A C 1
ATOM 2512 O O . LYS A 1 316 ? 26.582 -1.017 11.023 1.00 62.81 316 LYS A O 1
ATOM 2517 N N . GLN A 1 317 ? 25.761 -3.099 11.351 1.00 50.19 317 GLN A N 1
ATOM 2518 C CA . GLN A 1 317 ? 26.041 -3.195 12.791 1.00 50.19 317 GLN A CA 1
ATOM 2519 C C . GLN A 1 317 ? 27.446 -3.741 13.034 1.00 50.19 317 GLN A C 1
ATOM 2521 O O . GLN A 1 317 ? 28.090 -3.232 13.977 1.00 50.19 317 GLN A O 1
#

Secondary structure (DSSP, 8-state):
------------PPPS-PPP--------TTHHHH---HHHHHHHHS----S--PPPHHHHHHHHHHHHHHTTS-----HHHHHHHHHHHHHTTTSTHHHHHHHHHHHHHHHHHHHH-TTTS---HHHHHHHHHHHHHH-HHHHHHTGGGGTSEEEEEEE-PPPPP--S-------------EEEEEESS-HHHHHHHHHHHHTT-TT-TT-SS-TTT-PPP-------HHHHHHHHHHHHHHHHHS-HHHHHHHHHHHHHHHHHHHHHHHHHHHHHHHHHHHHHHHHHHHH-HHHHHHHHHHHHHHHHHHHHHHTT-

pLDDT: mean 75.8, std 19.41, range [36.12, 97.25]

Radius of gyration: 29.83 Å; chains: 1; bounding box: 69×59×88 Å

Sequence (317 aa):
MSQEAFFRPSTTEIPVGSPSLTQHDVTVTLAAEIVKPVAQLLGDLLRVKGVADKPTHIAQIFEEVRSYKKRNNAPTSNMYANALDKTRNQAYTWNNGKAYNSTMSVLTLRSIWNMRSIHEGHSNKNGYYHAFGWLYKKHPRTAVENLRFVVERLCERKIKHKPREPESDFEAAHLDDAPTEEIIRMPHGCYEDLLNVVVLAMRDELGDPTIDSFESLNLPPVQAKRQKCTELRVIKSTKQRQNQKLDVDAARSLRAQQSCKSMATVAEKAKAERRVKRKAAFALLKLKLTHDKSLLALYATVAQIFIEALAIDVGKQ

Foldseek 3Di:
DDDDDPDDDDDDDDDDDDPDDPPPPPPCPPDPPPDDDLVVLCCVLVPPDPDDDDDDPVVVVVVVVVVVVVVPDDDPPDPVVVVVVVVVVVVVPDDDVVVVLVVVLVVLVVVLLQCQAPPRHDNNLVSNQQSLLVCCVSPLSSSQVCVLLQFDQADWDWDFDDPDPDPDPDDDDDDPPDGDGDTGGHGSHDLVSLVVSLQCVLVVNGNDPRPPDDPSVDDDPPPPPPQDPVNVVVVVVVLVVLCVVDPNVVSVVVVVVVVVVVVVVVVVVVVVVVVVVVVVSVVSLVVCCVPPSSSVSSVVSSVVSVVVVVCVVVVVD